Protein AF-A0AAD4GYR6-F1 (afdb_monomer_lite)

InterPro domains:
  IPR036259 MFS transporter superfamily [SSF103473] (58-280)

Sequence (324 aa):
MQPWSALEGVNHTSAESPLLATSGATANAGADLRAESYGTFNQVHLHDDEDWVVRSDGSKPEAHLQKQPVFTWRITMLIVALAIFTYHSMTYDHLLPIFLQDNRVTDISTLARSVFSFPGGVGLSTRTVGLIMSSDGIIALIIQSVIFPALAHYLGVWKLFVVVTVLHPVAYFIVPFLIFLSEDFLFIGIYTCLAVRNILSIIAYPVLLILIKQASPSDSVLGKINGLAASAGAASRTVAPPIAGYLYSTGSEIRFTALAWWGSMLVAILGAMQLWFIGQMRHSTVTIQPATHCHYIPDDRQDQTYKETVHIIVTDVNGHSQDI

Secondary structure (DSSP, 8-state):
----------------------TT-SS-PPP-SSSTTTTSSSEEEEEE--EEEEETTSPPPP-------SS-HHHHHHHHHHHHHHHHHHHHHHHHHHHHHSPB---HHHHTT-TT-B-B-----HHHHHHHHHHHHHHHHHIIIIIHHHHHHHH-HHHHHHHHHHHHHHHHHHGGGGGGS-HHHHHHHHHHHHHHHHHHHHHHHHHHHHHHHHT-S-HHHHHHHHHHHHHHHHHHHHHHHHHHHHHHHHHHHTTBTHHHHHHHHHHHHHHHHHGGGSPPPSSEEEEE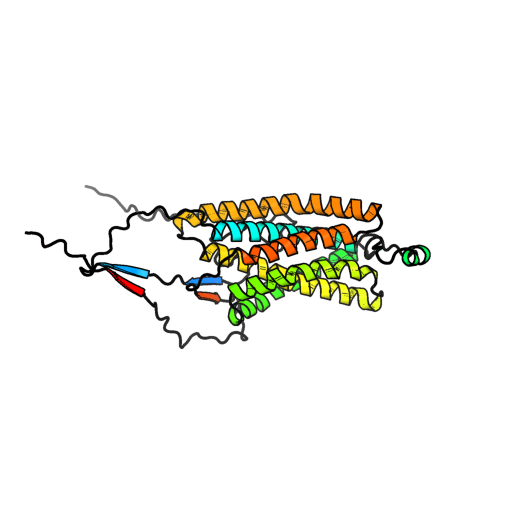E-SS--TTS---TTT-------EEEEEP--------

Foldseek 3Di:
DDDDDDPDDPDPPPPDDPDPDDPLQLQPDFQDLPQQQLSFQWGKDWDFQAAQAAAPVRDRPPPPPPVPPQDDVQLVLLLVLLLLLLQLLLLCSQVVLQQCQKQQDPPPVVCVPDPQFLAIHNNDDNVVSVVLVVVLSVVLNCCRQPVQQVCCVPQNLVSLLLVLLVCQLVLLVQRSCLSVDDPVCNVVSSVVSSNSNSNSSSNNSSSSSVSSSVPGPDPVSVVVSSVSSSVSSVVSNVPNNVVLVVQQVVCNVVSHNSRSSVVSSVSSVVSSVSVVVNDDDDGMDMRIGRPDPDPVDPPPVPPCPPDSPHNYDYDYPPDPDDDD

Radius of gyration: 25.56 Å; chains: 1; bounding box: 98×43×92 Å

Structure (mmCIF, N/CA/C/O backbone):
data_AF-A0AAD4GYR6-F1
#
_entry.id   AF-A0AAD4GYR6-F1
#
loop_
_atom_site.group_PDB
_atom_site.id
_atom_site.type_symbol
_atom_site.label_atom_id
_atom_site.label_alt_id
_atom_site.label_comp_id
_atom_site.label_asym_id
_atom_site.label_entity_id
_atom_site.label_seq_id
_atom_site.pdbx_PDB_ins_code
_atom_site.Cartn_x
_atom_site.Cartn_y
_atom_site.Cartn_z
_atom_site.occupancy
_atom_site.B_iso_or_equiv
_atom_site.auth_seq_id
_atom_site.auth_comp_id
_atom_site.auth_asym_id
_atom_site.auth_atom_id
_atom_site.pdbx_PDB_model_num
ATOM 1 N N . MET A 1 1 ? 67.454 12.496 -16.280 1.00 32.53 1 MET A N 1
ATOM 2 C CA . MET A 1 1 ? 66.625 12.884 -17.442 1.00 32.53 1 MET A CA 1
ATOM 3 C C . MET A 1 1 ? 65.343 12.061 -17.362 1.00 32.53 1 MET A C 1
ATOM 5 O O . MET A 1 1 ? 65.449 10.878 -17.083 1.00 32.53 1 MET A O 1
ATOM 9 N N . GLN A 1 2 ? 64.192 12.743 -17.419 1.00 39.22 2 GLN A N 1
ATOM 10 C CA . GLN A 1 2 ? 62.789 12.322 -17.156 1.00 39.22 2 GLN A CA 1
ATOM 11 C C . GLN A 1 2 ? 62.312 11.063 -17.939 1.00 39.22 2 GLN A C 1
ATOM 13 O O . GLN A 1 2 ? 63.069 10.672 -18.826 1.00 39.22 2 GLN A O 1
ATOM 18 N N . PRO A 1 3 ? 61.077 10.493 -17.761 1.00 43.66 3 PRO A N 1
ATOM 19 C CA . PRO A 1 3 ? 59.880 11.046 -17.076 1.00 43.66 3 PRO A CA 1
ATOM 20 C C . PRO A 1 3 ? 58.953 10.098 -16.250 1.00 43.66 3 PRO A C 1
ATOM 22 O O . PRO A 1 3 ? 58.898 8.895 -16.454 1.00 43.66 3 PRO A O 1
ATOM 25 N N . TRP A 1 4 ? 58.147 10.750 -15.393 1.00 32.41 4 TRP A N 1
ATOM 26 C CA . TRP A 1 4 ? 56.684 10.621 -15.189 1.00 32.41 4 TRP A CA 1
ATOM 27 C C . TRP A 1 4 ? 56.053 9.292 -14.722 1.00 32.41 4 TRP A C 1
ATOM 29 O O . TRP A 1 4 ? 55.823 8.365 -15.491 1.00 32.41 4 TRP A O 1
ATOM 39 N N . SER A 1 5 ? 55.642 9.274 -13.452 1.00 37.16 5 SER A N 1
ATOM 40 C CA . SER A 1 5 ? 54.778 8.268 -12.832 1.00 37.16 5 SER A CA 1
ATOM 41 C C . SER A 1 5 ? 53.290 8.518 -13.126 1.00 37.16 5 SER A C 1
ATOM 43 O O . SER A 1 5 ? 52.767 9.585 -12.811 1.00 37.16 5 SER A O 1
ATOM 45 N N . ALA A 1 6 ? 52.653 7.502 -13.714 1.00 34.31 6 ALA A N 1
ATOM 46 C CA . ALA A 1 6 ? 51.284 7.018 -13.508 1.00 34.31 6 ALA A CA 1
ATOM 47 C C . ALA A 1 6 ? 50.156 8.041 -13.231 1.00 34.31 6 ALA A C 1
ATOM 49 O O . ALA A 1 6 ? 49.918 8.467 -12.103 1.00 34.31 6 ALA A O 1
ATOM 50 N N . LEU A 1 7 ? 49.376 8.328 -14.279 1.00 38.19 7 LEU A N 1
ATOM 51 C CA . LEU A 1 7 ? 47.947 8.637 -14.174 1.00 38.19 7 LEU A CA 1
ATOM 52 C C . LEU A 1 7 ? 47.208 7.312 -13.957 1.00 38.19 7 LEU A C 1
ATOM 54 O O . LEU A 1 7 ? 46.888 6.619 -14.919 1.00 38.19 7 LEU A O 1
ATOM 58 N N . GLU A 1 8 ? 46.971 6.944 -12.703 1.00 36.75 8 GLU A N 1
ATOM 59 C CA . GLU A 1 8 ? 46.264 5.714 -12.353 1.00 36.75 8 GLU A CA 1
ATOM 60 C C . GLU A 1 8 ? 45.010 6.059 -11.545 1.00 36.75 8 GLU A C 1
ATOM 62 O O . GLU A 1 8 ? 45.079 6.618 -10.454 1.00 36.75 8 GLU A O 1
ATOM 67 N N . GLY A 1 9 ? 43.854 5.752 -12.139 1.00 34.81 9 GLY A N 1
ATOM 68 C CA . GLY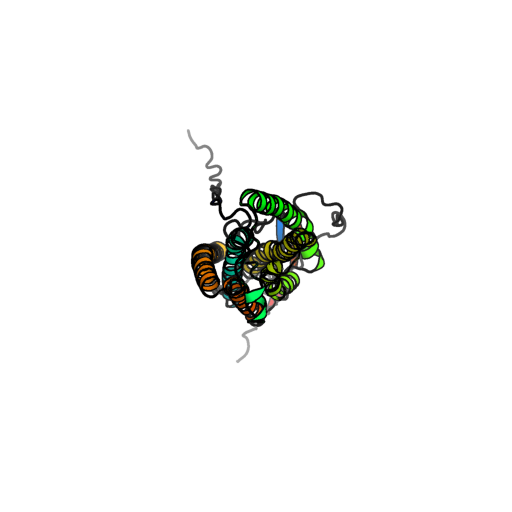 A 1 9 ? 42.604 5.514 -11.425 1.00 34.81 9 GLY A CA 1
ATOM 69 C C . GLY A 1 9 ? 41.889 6.732 -10.845 1.00 34.81 9 GLY A C 1
ATOM 70 O O . GLY A 1 9 ? 41.713 6.817 -9.631 1.00 34.81 9 GLY A O 1
ATOM 71 N N . VAL A 1 10 ? 41.323 7.601 -11.691 1.00 36.34 10 VAL A N 1
ATOM 72 C CA . VAL A 1 10 ? 40.118 8.347 -11.279 1.00 36.34 10 VAL A CA 1
ATOM 73 C C . VAL A 1 10 ? 38.962 7.348 -11.269 1.00 36.34 10 VAL A C 1
ATOM 75 O O . VAL A 1 10 ? 38.215 7.202 -12.232 1.00 36.34 10 VAL A O 1
ATOM 78 N N . ASN A 1 11 ? 38.881 6.586 -10.182 1.00 33.75 11 ASN A N 1
ATOM 79 C CA . ASN A 1 11 ? 37.744 5.737 -9.887 1.00 33.75 11 ASN A CA 1
ATOM 80 C C . ASN A 1 11 ? 36.580 6.679 -9.556 1.00 33.75 11 ASN A C 1
ATOM 82 O O . ASN A 1 11 ? 36.652 7.449 -8.598 1.00 33.75 11 ASN A O 1
ATOM 86 N N . HIS A 1 12 ? 35.530 6.666 -10.374 1.00 36.00 12 HIS A N 1
ATOM 87 C CA . HIS A 1 12 ? 34.287 7.371 -10.083 1.00 36.00 12 HIS A CA 1
ATOM 88 C C . HIS A 1 12 ? 33.573 6.657 -8.930 1.00 36.00 12 HIS A C 1
ATOM 90 O O . HIS A 1 12 ? 32.616 5.915 -9.136 1.00 36.00 12 HIS A O 1
ATOM 96 N N . THR A 1 13 ? 34.037 6.861 -7.699 1.00 36.16 13 THR A N 1
ATOM 97 C CA . THR A 1 13 ? 33.274 6.516 -6.501 1.00 36.16 13 THR A CA 1
ATOM 98 C C . THR A 1 13 ? 32.097 7.481 -6.433 1.00 36.16 13 THR A C 1
ATOM 100 O O . THR A 1 13 ? 32.205 8.601 -5.936 1.00 36.16 13 THR A O 1
ATOM 103 N N . SER A 1 14 ? 30.969 7.070 -7.014 1.00 37.72 14 SER A N 1
ATOM 104 C CA . SER A 1 14 ? 29.685 7.725 -6.799 1.00 37.72 14 SER A CA 1
ATOM 105 C C . SER A 1 14 ? 29.402 7.655 -5.301 1.00 37.72 14 SER A C 1
ATOM 107 O O . SER A 1 14 ? 29.159 6.579 -4.764 1.00 37.72 14 SER A O 1
ATOM 109 N N . ALA A 1 15 ? 29.525 8.784 -4.606 1.00 35.12 15 ALA A N 1
ATOM 110 C CA . ALA A 1 15 ? 29.193 8.869 -3.195 1.00 35.12 15 ALA A CA 1
ATOM 111 C C . ALA A 1 15 ? 27.678 8.670 -3.049 1.00 35.12 15 ALA A C 1
ATOM 113 O O . ALA A 1 15 ? 26.895 9.589 -3.285 1.00 35.12 15 ALA A O 1
ATOM 114 N N . GLU A 1 16 ? 27.258 7.456 -2.702 1.00 40.31 16 GLU A N 1
ATOM 115 C CA . GLU A 1 16 ? 25.883 7.179 -2.305 1.00 40.31 16 GLU A CA 1
ATOM 116 C C . GLU A 1 16 ? 25.654 7.818 -0.934 1.00 40.31 16 GLU A C 1
ATOM 118 O O . GLU A 1 16 ? 26.118 7.330 0.096 1.00 40.31 16 GLU A O 1
ATOM 123 N N . SER A 1 17 ? 24.995 8.977 -0.919 1.00 39.00 17 SER A N 1
ATOM 124 C CA . SER A 1 17 ? 24.531 9.580 0.326 1.00 39.00 17 SER A CA 1
ATOM 125 C C . SER A 1 17 ? 23.320 8.778 0.812 1.00 39.00 17 SER A C 1
ATOM 127 O O . SER A 1 17 ? 22.332 8.699 0.074 1.00 39.00 17 SER A O 1
ATOM 129 N N . PRO A 1 18 ? 23.356 8.175 2.015 1.00 41.28 18 PRO A N 1
ATOM 130 C CA . PRO A 1 18 ? 22.208 7.452 2.537 1.00 41.28 18 PRO A CA 1
ATOM 131 C C . PRO A 1 18 ? 21.052 8.439 2.714 1.00 41.28 18 PRO A C 1
ATOM 133 O O . PRO A 1 18 ? 21.146 9.379 3.505 1.00 41.28 18 PRO A O 1
ATOM 136 N N . LEU A 1 19 ? 19.961 8.250 1.970 1.00 43.47 19 LEU A N 1
ATOM 137 C CA . LEU A 1 19 ? 18.749 9.038 2.168 1.00 43.47 19 LEU A CA 1
ATOM 138 C C . LEU A 1 19 ? 18.182 8.697 3.551 1.00 43.47 19 LEU A C 1
ATOM 140 O O . LEU A 1 19 ? 17.654 7.609 3.769 1.00 43.47 19 LEU A O 1
ATOM 144 N N . LEU A 1 20 ? 18.318 9.630 4.496 1.00 37.34 20 LEU A N 1
ATOM 145 C CA . LEU A 1 20 ? 17.714 9.536 5.822 1.00 37.34 20 LEU A CA 1
ATOM 146 C C . LEU A 1 20 ? 16.194 9.391 5.670 1.00 37.34 20 LEU A C 1
ATOM 148 O O . LEU A 1 20 ? 15.508 10.326 5.252 1.00 37.34 20 LEU A O 1
ATOM 152 N N . ALA A 1 21 ? 15.671 8.212 6.010 1.00 39.16 21 ALA A N 1
ATOM 153 C CA . ALA A 1 21 ? 14.238 7.974 6.075 1.00 39.16 21 ALA A CA 1
ATOM 154 C C . ALA A 1 21 ? 13.628 8.900 7.139 1.00 39.16 21 ALA A C 1
ATOM 156 O O . ALA A 1 21 ? 14.003 8.856 8.311 1.00 39.16 21 ALA A O 1
ATOM 157 N N . THR A 1 22 ? 12.700 9.766 6.733 1.00 35.34 22 THR A N 1
ATOM 158 C CA . THR A 1 22 ? 11.918 10.570 7.674 1.00 35.34 22 THR A CA 1
ATOM 159 C C . THR A 1 22 ? 10.994 9.645 8.467 1.00 35.34 22 THR A C 1
ATOM 161 O O . THR A 1 22 ? 10.506 8.645 7.945 1.00 35.34 22 THR A O 1
ATOM 164 N N . SER A 1 23 ? 10.747 9.958 9.739 1.00 36.69 23 SER A N 1
ATOM 165 C CA . SER A 1 23 ? 10.126 9.068 10.737 1.00 36.69 23 SER A CA 1
ATOM 166 C C . SER A 1 23 ? 8.706 8.549 10.423 1.00 36.69 23 SER A C 1
ATOM 168 O O . SER A 1 23 ? 8.161 7.792 11.217 1.00 36.69 23 SER A O 1
ATOM 170 N N . GLY A 1 24 ? 8.106 8.927 9.287 1.00 36.78 24 GLY A N 1
ATOM 171 C CA . GLY A 1 24 ? 6.847 8.377 8.761 1.00 36.78 24 GLY A CA 1
ATOM 172 C C . GLY A 1 24 ? 7.013 7.376 7.604 1.00 36.78 24 GLY A C 1
ATOM 173 O O . GLY A 1 24 ? 6.019 6.953 7.029 1.00 36.78 24 GLY A O 1
ATOM 174 N N . ALA A 1 25 ? 8.246 7.019 7.227 1.00 36.16 25 ALA A N 1
ATOM 175 C CA . ALA A 1 25 ? 8.569 6.230 6.033 1.00 36.16 25 ALA A CA 1
ATOM 176 C C . ALA A 1 25 ? 9.257 4.888 6.350 1.00 36.16 25 ALA A C 1
ATOM 178 O O . ALA A 1 25 ? 10.113 4.439 5.591 1.00 36.16 25 ALA A O 1
ATOM 179 N N . THR A 1 26 ? 8.922 4.238 7.467 1.00 43.28 26 THR A N 1
ATOM 180 C CA . THR A 1 26 ? 9.631 3.020 7.903 1.00 43.28 26 THR A CA 1
ATOM 181 C C . THR A 1 26 ? 9.388 1.794 7.016 1.00 43.28 26 THR A C 1
ATOM 183 O O . THR A 1 26 ? 10.164 0.850 7.107 1.00 43.28 26 THR A O 1
ATOM 186 N N . ALA A 1 27 ? 8.378 1.806 6.136 1.00 45.34 27 ALA A N 1
ATOM 187 C CA . ALA A 1 27 ? 8.100 0.685 5.231 1.00 45.34 27 ALA A CA 1
ATOM 188 C C . ALA A 1 27 ? 8.543 0.911 3.771 1.00 45.34 27 ALA A C 1
ATOM 190 O O . ALA A 1 27 ? 8.918 -0.043 3.106 1.00 45.34 27 ALA A O 1
ATOM 191 N N . ASN A 1 28 ? 8.540 2.153 3.264 1.00 50.09 28 ASN A N 1
ATOM 192 C CA . ASN A 1 28 ? 8.800 2.439 1.846 1.00 50.09 28 ASN A CA 1
ATOM 193 C C . ASN A 1 28 ? 9.790 3.601 1.686 1.00 50.09 28 ASN A C 1
ATOM 195 O O . ASN A 1 28 ? 9.366 4.762 1.573 1.00 50.09 28 ASN A O 1
ATOM 199 N N . ALA A 1 29 ? 11.089 3.283 1.619 1.00 57.00 29 ALA A N 1
ATOM 200 C CA . ALA A 1 29 ? 12.137 4.218 1.195 1.00 57.00 29 ALA A CA 1
ATOM 201 C C . ALA A 1 29 ? 11.776 4.882 -0.151 1.00 57.00 29 ALA A C 1
ATOM 203 O O . ALA A 1 29 ? 10.927 4.377 -0.890 1.00 57.00 29 ALA A O 1
ATOM 204 N N . GLY A 1 30 ? 12.377 6.035 -0.473 1.00 58.09 30 GLY A N 1
ATOM 205 C CA . GLY A 1 30 ? 12.159 6.704 -1.764 1.00 58.09 30 GLY A CA 1
ATOM 206 C C . GLY A 1 30 ? 12.347 5.741 -2.943 1.00 58.09 30 GLY A C 1
ATOM 207 O O . GLY A 1 30 ? 13.118 4.791 -2.839 1.00 58.09 30 GLY A O 1
ATOM 208 N N . ALA A 1 31 ? 11.607 5.942 -4.039 1.00 69.38 31 ALA A N 1
ATOM 209 C CA . ALA A 1 31 ? 11.742 5.074 -5.207 1.00 69.38 31 ALA A CA 1
ATOM 210 C C . ALA A 1 31 ? 13.181 5.163 -5.734 1.00 69.38 31 ALA A C 1
ATOM 212 O O . ALA A 1 31 ? 13.639 6.251 -6.086 1.00 69.38 31 ALA A O 1
ATOM 213 N N . ASP A 1 32 ? 13.869 4.026 -5.757 1.00 75.50 32 ASP A N 1
ATOM 214 C CA . ASP A 1 32 ? 15.197 3.892 -6.334 1.00 75.50 32 ASP A CA 1
ATOM 215 C C . ASP A 1 32 ? 15.228 2.675 -7.258 1.00 75.50 32 ASP A C 1
ATOM 217 O O . ASP A 1 32 ? 15.246 1.529 -6.819 1.00 75.50 32 ASP A O 1
ATOM 221 N N . LEU A 1 33 ? 15.187 2.945 -8.559 1.00 74.50 33 LEU A N 1
ATOM 222 C CA . LEU A 1 33 ? 15.254 1.947 -9.622 1.00 74.50 33 LEU A CA 1
ATOM 223 C C . LEU A 1 33 ? 16.689 1.502 -9.929 1.00 74.50 33 LEU A C 1
ATOM 225 O O . LEU A 1 33 ? 16.882 0.611 -10.754 1.00 74.50 33 LEU A O 1
ATOM 229 N N . ARG A 1 34 ? 17.697 2.176 -9.357 1.00 68.00 34 ARG A N 1
ATOM 230 C CA . ARG A 1 34 ? 19.105 1.774 -9.476 1.00 68.00 34 ARG A CA 1
ATOM 231 C C . ARG A 1 34 ? 19.471 0.744 -8.415 1.00 68.00 34 ARG A C 1
ATOM 233 O O . ARG A 1 34 ? 20.384 -0.040 -8.643 1.00 68.00 34 ARG A O 1
ATOM 240 N N . ALA A 1 35 ? 18.766 0.749 -7.287 1.00 69.94 35 ALA A N 1
ATOM 241 C CA . ALA A 1 35 ? 18.931 -0.250 -6.250 1.00 69.94 35 ALA A CA 1
ATOM 242 C C . ALA A 1 35 ? 18.458 -1.620 -6.751 1.00 69.94 35 ALA A C 1
ATOM 244 O O . ALA A 1 35 ? 17.313 -1.781 -7.170 1.00 69.94 35 ALA A O 1
ATOM 245 N N . GLU A 1 36 ? 19.311 -2.633 -6.626 1.00 68.19 36 GLU A N 1
ATOM 246 C CA . GLU A 1 36 ? 18.960 -4.014 -6.984 1.00 68.19 36 GLU A CA 1
ATOM 247 C C . GLU A 1 36 ? 17.922 -4.623 -6.035 1.00 68.19 36 GLU A C 1
ATOM 249 O O . GLU A 1 36 ? 17.350 -5.667 -6.332 1.00 68.19 36 GLU A O 1
ATOM 254 N N . SER A 1 37 ? 17.653 -3.981 -4.894 1.00 61.59 37 SER A N 1
ATOM 255 C CA . SER A 1 37 ? 16.728 -4.507 -3.896 1.00 61.59 37 SER A CA 1
ATOM 256 C C . SER A 1 37 ? 15.278 -4.054 -4.045 1.00 61.59 37 SER A C 1
ATOM 258 O O . SER A 1 37 ? 14.379 -4.678 -3.472 1.00 61.59 37 SER A O 1
ATOM 260 N N . TYR A 1 38 ? 15.038 -2.981 -4.810 1.00 69.12 38 TYR A N 1
ATOM 261 C CA . TYR A 1 38 ? 13.718 -2.391 -5.076 1.00 69.12 38 TYR A CA 1
ATOM 262 C C . TYR A 1 38 ? 12.833 -2.237 -3.823 1.00 69.12 38 TYR A C 1
ATOM 264 O O . TYR A 1 38 ? 11.631 -2.495 -3.853 1.00 69.12 38 TYR A O 1
ATOM 272 N N . GLY A 1 39 ? 13.429 -1.827 -2.699 1.00 65.00 39 GLY A N 1
ATOM 273 C CA . GLY A 1 39 ? 12.716 -1.642 -1.429 1.00 65.00 39 GLY A CA 1
ATOM 274 C C . GLY A 1 39 ? 12.475 -2.928 -0.630 1.00 65.00 39 GLY A C 1
ATOM 275 O O . GLY A 1 39 ? 11.740 -2.892 0.350 1.00 65.00 39 GLY A O 1
ATOM 276 N N . THR A 1 40 ? 13.093 -4.049 -1.014 1.00 67.44 40 THR A N 1
ATOM 277 C CA . THR A 1 40 ? 13.063 -5.319 -0.269 1.00 67.44 40 THR A CA 1
ATOM 278 C C . THR A 1 40 ? 14.420 -5.655 0.337 1.00 67.44 40 THR A C 1
ATOM 280 O O . THR A 1 40 ? 15.395 -4.935 0.141 1.00 67.44 40 THR A O 1
ATOM 283 N N . PHE A 1 41 ? 14.498 -6.755 1.088 1.00 71.12 41 PHE A N 1
ATOM 284 C CA . PHE A 1 41 ? 15.784 -7.306 1.528 1.00 71.12 41 PHE A CA 1
ATOM 285 C C . PHE A 1 41 ? 16.435 -8.217 0.482 1.00 71.12 41 PHE A C 1
ATOM 287 O O . PHE A 1 41 ? 17.507 -8.735 0.744 1.00 71.12 41 PHE A O 1
ATOM 294 N N . ASN A 1 42 ? 15.810 -8.450 -0.673 1.00 69.31 42 ASN A N 1
ATOM 295 C CA . ASN A 1 42 ? 16.280 -9.412 -1.673 1.00 69.31 42 ASN A CA 1
ATOM 296 C C . ASN A 1 42 ? 17.000 -8.692 -2.808 1.00 69.31 42 ASN A C 1
ATOM 298 O O . ASN A 1 42 ? 16.706 -7.529 -3.048 1.00 69.31 42 ASN A O 1
ATOM 302 N N . GLN A 1 43 ? 17.898 -9.370 -3.519 1.00 63.03 43 GLN A N 1
ATOM 303 C CA . GLN A 1 43 ? 18.508 -8.851 -4.744 1.00 63.03 43 GLN A CA 1
ATOM 304 C C . GLN A 1 43 ? 17.704 -9.329 -5.954 1.00 63.03 43 GLN A C 1
ATOM 306 O O . GLN A 1 43 ? 17.406 -10.515 -6.097 1.00 63.03 43 GLN A O 1
ATOM 311 N N . VAL A 1 44 ? 17.309 -8.402 -6.818 1.00 62.31 44 VAL A N 1
ATOM 312 C CA . VAL A 1 44 ? 16.525 -8.679 -8.020 1.00 62.31 44 VAL A CA 1
ATOM 313 C C . VAL A 1 44 ? 17.399 -8.415 -9.234 1.00 62.31 44 VAL A C 1
ATOM 315 O O . VAL A 1 44 ? 17.684 -7.265 -9.572 1.00 62.31 44 VAL A O 1
ATOM 318 N N . HIS A 1 45 ? 17.786 -9.493 -9.913 1.00 57.47 45 HIS A N 1
ATOM 319 C CA . HIS A 1 45 ? 18.517 -9.420 -11.169 1.00 57.47 45 HIS A CA 1
ATOM 320 C C . HIS A 1 45 ? 17.523 -9.474 -12.330 1.00 57.47 45 HIS A C 1
ATOM 322 O O . HIS A 1 45 ? 16.739 -10.417 -12.477 1.00 57.47 45 HIS A O 1
ATOM 328 N N . LEU A 1 46 ? 17.539 -8.424 -13.145 1.00 57.94 46 LEU A N 1
ATOM 329 C CA . LEU A 1 46 ? 16.777 -8.346 -14.384 1.00 57.94 46 LEU A CA 1
ATOM 330 C C . LEU A 1 46 ? 17.647 -8.878 -15.521 1.00 57.94 46 LEU A C 1
ATOM 332 O O . LEU A 1 46 ? 18.768 -8.405 -15.689 1.00 57.94 46 LEU A O 1
ATOM 336 N N . HIS A 1 47 ? 17.141 -9.856 -16.271 1.00 54.19 47 HIS A N 1
ATOM 337 C CA . HIS A 1 47 ? 17.779 -10.324 -17.496 1.00 54.19 47 HIS A CA 1
ATOM 338 C C . HIS A 1 47 ? 17.013 -9.733 -18.683 1.00 54.19 47 HIS A C 1
ATOM 340 O O . HIS A 1 47 ? 15.838 -10.061 -18.883 1.00 54.19 47 HIS A O 1
ATOM 346 N N . ASP A 1 48 ? 17.660 -8.829 -19.415 1.00 52.00 48 ASP A N 1
ATOM 347 C CA . ASP A 1 48 ? 17.177 -8.364 -20.713 1.00 52.00 48 ASP A CA 1
ATOM 348 C C . ASP A 1 48 ? 17.750 -9.304 -21.779 1.00 52.00 48 ASP A C 1
ATOM 350 O O . ASP A 1 48 ? 18.966 -9.471 -21.868 1.00 52.00 48 ASP A O 1
ATOM 354 N N . ASP A 1 49 ? 16.883 -9.948 -22.561 1.00 44.66 49 ASP A N 1
ATOM 355 C CA . ASP A 1 49 ? 17.315 -10.721 -23.725 1.00 44.66 49 ASP A CA 1
ATOM 356 C C . ASP A 1 49 ? 17.886 -9.725 -24.754 1.00 44.66 49 ASP A C 1
ATOM 358 O O . ASP A 1 49 ? 17.157 -8.880 -25.280 1.00 44.66 49 ASP A O 1
ATOM 362 N N . GLU A 1 50 ? 19.198 -9.756 -25.011 1.00 42.41 50 GLU A N 1
ATOM 363 C CA . GLU A 1 50 ? 19.798 -8.865 -26.006 1.00 42.41 50 GLU A CA 1
ATOM 364 C C . GLU A 1 50 ? 19.489 -9.351 -27.432 1.00 42.41 50 GLU A C 1
ATOM 366 O O . GLU A 1 50 ? 20.026 -10.356 -27.909 1.00 42.41 50 GLU A O 1
ATOM 371 N N . ASP A 1 51 ? 18.660 -8.591 -28.149 1.00 46.81 51 ASP A N 1
ATOM 372 C CA . ASP A 1 51 ? 18.461 -8.751 -29.589 1.00 46.81 51 ASP A CA 1
ATOM 373 C C . ASP A 1 51 ? 19.665 -8.162 -30.344 1.00 46.81 51 ASP A C 1
ATOM 375 O O . ASP A 1 51 ? 19.804 -6.945 -30.513 1.00 46.81 51 ASP A O 1
ATOM 379 N N . TRP A 1 52 ? 20.554 -9.027 -30.834 1.00 50.00 52 TRP A N 1
ATOM 380 C CA . TRP A 1 52 ? 21.685 -8.607 -31.658 1.00 50.00 52 TRP A CA 1
ATOM 381 C C . TRP A 1 52 ? 21.240 -8.511 -33.117 1.00 50.00 52 TRP A C 1
ATOM 383 O O . TRP A 1 52 ? 21.163 -9.506 -33.842 1.00 50.00 52 TRP A O 1
ATOM 393 N N . VAL A 1 53 ? 20.976 -7.289 -33.580 1.00 55.12 53 VAL A N 1
ATOM 394 C CA . VAL A 1 53 ? 20.792 -7.017 -35.010 1.00 55.12 53 VAL A CA 1
ATOM 395 C C . VAL A 1 53 ? 22.171 -6.939 -35.658 1.00 55.12 53 VAL A C 1
ATOM 397 O O . VAL A 1 53 ? 22.942 -6.018 -35.387 1.00 55.12 53 VAL A O 1
ATOM 400 N N . VAL A 1 54 ? 22.494 -7.912 -36.505 1.00 61.69 54 VAL A N 1
ATOM 401 C CA . VAL A 1 54 ? 23.776 -7.991 -37.218 1.00 61.69 54 VAL A CA 1
ATOM 402 C C . VAL A 1 54 ? 23.480 -7.983 -38.714 1.00 61.69 54 VAL A C 1
ATOM 404 O O . VAL A 1 54 ? 22.560 -8.660 -39.179 1.00 61.69 54 VAL A O 1
ATOM 407 N N . ARG A 1 55 ? 24.224 -7.186 -39.485 1.00 65.31 55 ARG A N 1
ATOM 408 C CA . ARG A 1 55 ? 24.130 -7.224 -40.950 1.00 65.31 55 ARG A CA 1
ATOM 409 C C . ARG A 1 55 ? 24.723 -8.535 -41.470 1.00 65.31 55 ARG A C 1
ATOM 411 O O . ARG A 1 55 ? 25.589 -9.124 -40.828 1.00 65.31 55 ARG A O 1
ATOM 418 N N . SER A 1 56 ? 24.298 -8.992 -42.646 1.00 67.06 56 SER A N 1
ATOM 419 C CA . SER A 1 56 ? 24.822 -10.233 -43.244 1.00 67.06 56 SER A CA 1
ATOM 420 C C . SER A 1 56 ? 26.341 -10.223 -43.510 1.00 67.06 56 SER A C 1
ATOM 422 O O . SER A 1 56 ? 26.933 -11.284 -43.683 1.00 67.06 56 SER A O 1
ATOM 424 N N . ASP A 1 57 ? 26.989 -9.053 -43.475 1.00 68.88 57 ASP A N 1
ATOM 425 C CA . ASP A 1 57 ? 28.443 -8.855 -43.580 1.00 68.88 57 ASP A CA 1
ATOM 426 C C . ASP A 1 57 ? 29.199 -8.945 -42.233 1.00 68.88 57 ASP A C 1
ATOM 428 O O . ASP A 1 57 ? 30.415 -8.755 -42.189 1.00 68.88 57 ASP A O 1
ATOM 432 N N . GLY A 1 58 ? 28.503 -9.224 -41.125 1.00 60.62 58 GLY A N 1
ATOM 433 C CA . GLY A 1 58 ? 29.085 -9.278 -39.780 1.00 60.62 58 GLY A CA 1
ATOM 434 C C . GLY A 1 58 ? 29.367 -7.905 -39.161 1.00 60.62 58 GLY A C 1
ATOM 435 O O . GLY A 1 58 ? 29.866 -7.835 -38.035 1.00 60.62 58 GLY A O 1
ATOM 436 N N . SER A 1 59 ? 29.034 -6.808 -39.849 1.00 64.31 59 SER A N 1
ATOM 437 C CA . SER A 1 59 ? 29.094 -5.473 -39.265 1.00 64.31 59 SER A CA 1
ATOM 438 C C . SER A 1 59 ? 27.916 -5.261 -38.310 1.00 64.31 59 SER A C 1
ATOM 440 O O . SER A 1 59 ? 26.767 -5.632 -38.583 1.00 64.31 59 SER A O 1
ATOM 442 N N . LYS A 1 60 ? 28.191 -4.645 -37.154 1.00 59.22 60 LYS A N 1
ATOM 443 C CA . LYS A 1 60 ? 27.118 -4.073 -36.339 1.00 59.22 60 LYS A CA 1
ATOM 444 C C . LYS A 1 60 ? 26.541 -2.899 -37.136 1.00 59.22 60 LYS A C 1
ATOM 446 O O . LYS A 1 60 ? 27.335 -2.080 -37.607 1.00 59.22 60 LYS A O 1
ATOM 451 N N . PRO A 1 61 ? 25.210 -2.790 -37.308 1.00 54.19 61 PRO A N 1
ATOM 452 C CA . PRO A 1 61 ? 24.623 -1.572 -37.843 1.00 54.19 61 PRO A CA 1
ATOM 453 C C . PRO A 1 61 ? 25.182 -0.403 -37.030 1.00 54.19 61 PRO A C 1
ATOM 455 O O . PRO A 1 61 ? 25.226 -0.496 -35.799 1.00 54.19 61 PRO A O 1
ATOM 458 N N . GLU A 1 62 ? 25.636 0.673 -37.683 1.00 50.03 62 GLU A N 1
ATOM 459 C CA . GLU A 1 62 ? 25.855 1.926 -36.964 1.00 50.03 62 GLU A CA 1
ATOM 460 C C . GLU A 1 62 ? 24.574 2.179 -36.182 1.00 50.03 62 GLU A C 1
ATOM 462 O O . GLU A 1 62 ? 23.492 2.243 -36.775 1.00 50.03 62 GLU A O 1
ATOM 467 N N . ALA A 1 63 ? 24.681 2.201 -34.853 1.00 48.50 63 ALA A N 1
ATOM 468 C CA . ALA A 1 63 ? 23.550 2.477 -34.001 1.00 48.50 63 ALA A CA 1
ATOM 469 C C . ALA A 1 63 ? 23.103 3.890 -34.359 1.00 48.50 63 ALA A C 1
ATOM 471 O O . ALA A 1 63 ? 23.622 4.876 -33.834 1.00 48.50 63 ALA A O 1
ATOM 472 N N . HIS A 1 64 ? 22.154 4.007 -35.288 1.00 42.00 64 HIS A N 1
ATOM 473 C CA . HIS A 1 64 ? 21.328 5.184 -35.363 1.00 42.00 64 HIS A CA 1
ATOM 474 C C . HIS A 1 64 ? 20.805 5.321 -33.943 1.00 42.00 64 HIS A C 1
ATOM 476 O O . HIS A 1 64 ? 20.029 4.480 -33.489 1.00 42.00 64 HIS A O 1
ATOM 482 N N . LEU A 1 65 ? 21.289 6.339 -33.224 1.00 45.31 65 LEU A N 1
ATOM 483 C CA . LEU A 1 65 ? 20.672 6.824 -32.003 1.00 45.31 65 LEU A CA 1
ATOM 484 C C . LEU A 1 65 ? 19.268 7.296 -32.397 1.00 45.31 65 LEU A C 1
ATOM 486 O O . LEU A 1 65 ? 18.980 8.491 -32.469 1.00 45.31 65 LEU A O 1
ATOM 490 N N . GLN A 1 66 ? 18.371 6.357 -32.694 1.00 43.06 66 GLN A N 1
ATOM 491 C CA . GLN A 1 66 ? 16.960 6.573 -32.535 1.00 43.06 66 GLN A CA 1
ATOM 492 C C . GLN A 1 66 ? 16.840 6.947 -31.071 1.00 43.06 66 GLN A C 1
ATOM 494 O O . GLN A 1 66 ? 17.043 6.124 -30.181 1.00 43.06 66 GLN A O 1
ATOM 499 N N . LYS A 1 67 ? 16.612 8.241 -30.829 1.00 45.09 67 LYS A N 1
ATOM 500 C CA . LYS A 1 67 ? 16.170 8.758 -29.543 1.00 45.09 67 LYS A CA 1
ATOM 501 C C . LYS A 1 67 ? 14.873 8.025 -29.219 1.00 45.09 67 LYS A C 1
ATOM 503 O O . LYS A 1 67 ? 13.793 8.508 -29.547 1.00 45.09 67 LYS A O 1
ATOM 508 N N . GLN A 1 68 ? 14.992 6.839 -28.630 1.00 54.59 68 GLN A N 1
ATOM 509 C CA . GLN A 1 68 ? 13.885 6.113 -28.038 1.00 54.59 68 GLN A CA 1
ATOM 510 C C . GLN A 1 68 ? 13.221 7.111 -27.083 1.00 54.59 68 GLN A C 1
ATOM 512 O O . GLN A 1 68 ? 13.920 7.721 -26.259 1.00 54.59 68 GLN A O 1
ATOM 517 N N . PRO A 1 69 ? 11.919 7.398 -27.238 1.00 59.19 69 PRO A N 1
ATOM 518 C CA . PRO A 1 69 ? 11.260 8.363 -26.382 1.00 59.19 69 PRO A CA 1
ATOM 519 C C . PRO A 1 69 ? 11.405 7.901 -24.930 1.00 59.19 69 PRO A C 1
ATOM 521 O O . PRO A 1 69 ? 10.939 6.831 -24.549 1.00 59.19 69 PRO A O 1
ATOM 524 N N . VAL A 1 70 ? 12.065 8.734 -24.119 1.00 65.31 70 VAL A N 1
ATOM 525 C CA . VAL A 1 70 ? 12.344 8.467 -22.695 1.00 65.31 70 VAL A CA 1
ATOM 526 C C . VAL A 1 70 ? 11.074 8.078 -21.931 1.00 65.31 70 VAL A C 1
ATOM 528 O O . VAL A 1 70 ? 11.115 7.247 -21.031 1.00 65.31 70 VAL A O 1
ATOM 531 N N . PHE A 1 71 ? 9.943 8.673 -22.310 1.00 71.69 71 PHE A N 1
ATOM 532 C CA . PHE A 1 71 ? 8.632 8.387 -21.747 1.00 71.69 71 PHE A CA 1
ATOM 533 C C . PHE A 1 71 ? 7.799 7.601 -22.746 1.00 71.69 71 PHE A C 1
ATOM 535 O O . PHE A 1 71 ? 7.086 8.162 -23.576 1.00 71.69 71 PHE A O 1
ATOM 542 N N . THR A 1 72 ? 7.889 6.282 -22.643 1.00 82.25 72 THR A N 1
ATOM 543 C CA . THR A 1 72 ? 6.919 5.397 -23.283 1.00 82.25 72 THR A CA 1
ATOM 544 C C . THR A 1 72 ? 5.623 5.418 -22.474 1.00 82.25 72 THR A C 1
ATOM 546 O O . THR A 1 72 ? 5.661 5.496 -21.245 1.00 82.25 72 THR A O 1
ATOM 549 N N . TRP A 1 73 ? 4.474 5.300 -23.148 1.00 84.31 73 TRP A N 1
ATOM 550 C CA . TRP A 1 73 ? 3.144 5.238 -22.520 1.00 84.31 73 TRP A CA 1
ATOM 551 C C . TRP A 1 73 ? 3.102 4.308 -21.299 1.00 84.31 73 TRP A C 1
ATOM 553 O O . TRP A 1 73 ? 2.596 4.672 -20.240 1.00 84.31 73 TRP A O 1
ATOM 563 N N . ARG A 1 74 ? 3.719 3.129 -21.424 1.00 85.81 74 ARG A N 1
ATOM 564 C CA . ARG A 1 74 ? 3.804 2.127 -20.360 1.00 85.81 74 ARG A CA 1
ATOM 565 C C . ARG A 1 74 ? 4.541 2.622 -19.112 1.00 85.81 74 ARG A C 1
ATOM 567 O O . ARG A 1 74 ? 4.042 2.417 -18.012 1.00 85.81 74 ARG A O 1
ATOM 574 N N . ILE A 1 75 ? 5.703 3.258 -19.270 1.00 88.50 75 ILE A N 1
ATOM 575 C CA . ILE A 1 75 ? 6.504 3.770 -18.143 1.00 88.50 75 ILE A CA 1
ATOM 576 C C . ILE A 1 75 ? 5.693 4.821 -17.393 1.00 88.50 75 ILE A C 1
ATOM 578 O O . ILE A 1 75 ? 5.573 4.759 -16.173 1.00 88.50 75 ILE A O 1
ATOM 582 N N . THR A 1 76 ? 5.075 5.745 -18.130 1.00 89.81 76 THR A N 1
ATOM 583 C CA . THR A 1 76 ? 4.208 6.771 -17.548 1.00 89.81 76 THR A CA 1
ATOM 584 C C . THR A 1 76 ? 3.044 6.141 -16.785 1.00 89.81 76 THR A C 1
ATOM 586 O O . THR A 1 76 ? 2.784 6.536 -15.653 1.00 89.81 76 THR A O 1
ATOM 589 N N . MET A 1 77 ? 2.387 5.120 -17.343 1.00 91.75 77 MET A N 1
ATOM 590 C CA . MET A 1 77 ? 1.304 4.412 -16.652 1.00 91.75 77 MET A CA 1
ATOM 591 C C . MET A 1 77 ? 1.780 3.707 -15.379 1.00 91.75 77 MET A C 1
ATOM 593 O O . MET A 1 77 ? 1.116 3.808 -14.352 1.00 91.75 77 MET A O 1
ATOM 597 N N . LEU A 1 78 ? 2.939 3.051 -15.397 1.00 93.06 78 LEU A N 1
ATOM 598 C CA . LEU A 1 78 ? 3.490 2.405 -14.203 1.00 93.06 78 LEU A CA 1
ATOM 599 C C . LEU A 1 78 ? 3.891 3.422 -13.122 1.00 93.06 78 LEU A C 1
ATOM 601 O O . LEU A 1 78 ? 3.669 3.173 -11.941 1.00 93.06 78 LEU A O 1
ATOM 605 N N . ILE A 1 79 ? 4.404 4.594 -13.506 1.00 93.25 79 ILE A N 1
ATOM 606 C CA . ILE A 1 79 ? 4.686 5.692 -12.567 1.00 93.25 79 ILE A CA 1
ATOM 607 C C . ILE A 1 79 ? 3.391 6.258 -11.974 1.00 93.25 79 ILE A C 1
ATOM 609 O O . ILE A 1 79 ? 3.329 6.520 -10.774 1.00 93.25 79 ILE A O 1
ATOM 613 N N . VAL A 1 80 ? 2.341 6.417 -12.783 1.00 95.12 80 VAL A N 1
ATOM 614 C CA . VAL A 1 80 ? 1.017 6.820 -12.283 1.00 95.12 80 VAL A CA 1
ATOM 615 C C . VAL A 1 80 ? 0.460 5.758 -11.332 1.00 95.12 80 VAL A C 1
ATOM 617 O O . VAL A 1 80 ? -0.029 6.109 -10.261 1.00 95.12 80 VAL A O 1
ATOM 620 N N . ALA A 1 81 ? 0.615 4.470 -11.651 1.00 95.31 81 ALA A N 1
ATOM 621 C CA . ALA A 1 81 ? 0.196 3.378 -10.776 1.00 95.31 81 ALA A CA 1
ATOM 622 C C . ALA A 1 81 ? 0.971 3.393 -9.448 1.00 95.31 81 ALA A C 1
ATOM 624 O O . ALA A 1 81 ? 0.367 3.251 -8.387 1.00 95.31 81 ALA A O 1
ATOM 625 N N . LEU A 1 82 ? 2.283 3.659 -9.484 1.00 95.00 82 LEU A N 1
ATOM 626 C CA . LEU A 1 82 ? 3.105 3.867 -8.290 1.00 95.00 82 LEU A CA 1
ATOM 627 C C . LEU A 1 82 ? 2.606 5.050 -7.455 1.00 95.00 82 LEU A C 1
ATOM 629 O O . LEU A 1 82 ? 2.541 4.946 -6.231 1.00 95.00 82 LEU A O 1
ATOM 633 N N . ALA A 1 83 ? 2.233 6.160 -8.092 1.00 95.81 83 ALA A N 1
ATOM 634 C CA . ALA A 1 83 ? 1.713 7.337 -7.405 1.00 95.81 83 ALA A CA 1
ATOM 635 C C . ALA A 1 83 ? 0.360 7.057 -6.730 1.00 95.81 83 ALA A C 1
ATOM 637 O O . ALA A 1 83 ? 0.183 7.420 -5.565 1.00 95.81 83 ALA A O 1
ATOM 638 N N . ILE A 1 84 ? -0.565 6.385 -7.425 1.00 96.31 84 ILE A N 1
ATOM 639 C CA . ILE A 1 84 ? -1.875 5.981 -6.887 1.00 96.31 84 ILE A CA 1
ATOM 640 C C . ILE A 1 84 ? -1.695 5.009 -5.722 1.00 96.31 84 ILE A C 1
ATOM 642 O O . ILE A 1 84 ? -2.256 5.237 -4.648 1.00 96.31 84 ILE A O 1
ATOM 646 N N . PHE A 1 85 ? -0.862 3.981 -5.910 1.00 95.88 85 PHE A N 1
ATOM 647 C CA . PHE A 1 85 ? -0.517 3.019 -4.869 1.00 95.88 85 PHE A CA 1
ATOM 648 C C . PHE A 1 85 ? 0.046 3.711 -3.632 1.00 95.88 85 PHE A C 1
ATOM 650 O O . PHE A 1 85 ? -0.448 3.522 -2.523 1.00 95.88 85 PHE A O 1
ATOM 657 N N . THR A 1 86 ? 1.042 4.574 -3.827 1.00 94.56 86 THR A N 1
ATOM 658 C CA . THR A 1 86 ? 1.683 5.303 -2.731 1.00 94.56 86 THR A CA 1
ATOM 659 C C . THR A 1 86 ? 0.685 6.196 -2.000 1.00 94.56 86 THR A C 1
ATOM 661 O O . THR A 1 86 ? 0.728 6.275 -0.775 1.00 94.56 86 THR A O 1
ATOM 664 N N . TYR A 1 87 ? -0.231 6.844 -2.729 1.00 95.88 87 TYR A N 1
ATOM 665 C CA . TYR A 1 87 ? -1.264 7.687 -2.137 1.00 95.88 87 TYR A CA 1
ATOM 666 C C . TYR A 1 87 ? -2.177 6.873 -1.220 1.00 95.88 87 TYR A C 1
ATOM 668 O O . TYR A 1 87 ? -2.226 7.141 -0.021 1.00 95.88 87 TYR A O 1
ATOM 676 N N . HIS A 1 88 ? -2.865 5.855 -1.750 1.00 95.12 88 HIS A N 1
ATOM 677 C CA . HIS A 1 88 ? -3.820 5.102 -0.938 1.00 95.12 88 HIS A CA 1
ATOM 678 C C . HIS A 1 88 ? -3.099 4.284 0.140 1.00 95.12 88 HIS A C 1
ATOM 680 O O . HIS A 1 88 ? -3.636 4.073 1.229 1.00 95.12 88 HIS A O 1
ATOM 686 N N . SER A 1 89 ? -1.874 3.812 -0.112 1.00 93.81 89 SER A N 1
ATOM 687 C CA . SER A 1 89 ? -1.076 3.155 0.921 1.00 93.81 89 SER A CA 1
ATOM 688 C C . SER A 1 89 ? -0.848 4.116 2.086 1.00 93.81 89 SER A C 1
ATOM 690 O O . SER A 1 89 ? -1.225 3.796 3.209 1.00 93.81 89 SER A O 1
ATOM 692 N N . MET A 1 90 ? -0.367 5.330 1.826 1.00 93.50 90 MET A N 1
ATOM 693 C CA . MET A 1 90 ? -0.138 6.295 2.899 1.00 93.50 90 MET A CA 1
ATOM 694 C C . MET A 1 90 ? -1.409 6.704 3.639 1.00 93.50 90 MET A C 1
ATOM 696 O O . MET A 1 90 ? -1.354 6.913 4.849 1.00 93.50 90 MET A O 1
ATOM 700 N N . THR A 1 91 ? -2.566 6.789 2.970 1.00 94.56 91 THR A N 1
ATOM 701 C CA . THR A 1 91 ? -3.813 7.098 3.687 1.00 94.56 91 THR A CA 1
ATOM 702 C C . THR A 1 91 ? -4.113 6.049 4.753 1.00 94.56 91 THR A C 1
ATOM 704 O O . THR A 1 91 ? -4.421 6.414 5.880 1.00 94.56 91 THR A O 1
ATOM 707 N N . TYR A 1 92 ? -3.957 4.760 4.450 1.00 94.31 92 TYR A N 1
ATOM 708 C CA . TYR A 1 92 ? -4.162 3.683 5.423 1.00 94.31 92 TYR A CA 1
ATOM 709 C C . TYR A 1 92 ? -3.193 3.781 6.609 1.00 94.31 92 TYR A C 1
ATOM 711 O O . TYR A 1 92 ? -3.630 3.672 7.752 1.00 94.31 92 TYR A O 1
ATOM 719 N N . ASP A 1 93 ? -1.900 4.006 6.349 1.00 91.94 93 ASP A N 1
ATOM 720 C CA . ASP A 1 93 ? -0.859 4.002 7.389 1.00 91.94 93 ASP A CA 1
ATOM 721 C C . ASP A 1 93 ? -1.086 5.133 8.407 1.00 91.94 93 ASP A C 1
ATOM 723 O O . ASP A 1 93 ? -0.846 4.970 9.603 1.00 91.94 93 ASP A O 1
ATOM 727 N N . HIS A 1 94 ? -1.630 6.263 7.946 1.00 92.31 94 HIS A N 1
ATOM 728 C CA . HIS A 1 94 ? -2.016 7.380 8.804 1.00 92.31 94 HIS A CA 1
ATOM 729 C C . HIS A 1 94 ? -3.398 7.215 9.446 1.00 92.31 94 HIS A C 1
ATOM 731 O O . HIS A 1 94 ? -3.579 7.594 10.603 1.00 92.31 94 HIS A O 1
ATOM 737 N N . LEU A 1 95 ? -4.379 6.666 8.725 1.00 92.81 95 LEU A N 1
ATOM 738 C CA . LEU A 1 95 ? -5.741 6.494 9.236 1.00 92.81 95 LEU A CA 1
ATOM 739 C C . LEU A 1 95 ? -5.838 5.386 10.276 1.00 92.81 95 LEU A C 1
ATOM 741 O O . LEU A 1 95 ? -6.647 5.507 11.192 1.00 92.81 95 LEU A O 1
ATOM 745 N N . LEU A 1 96 ? -5.042 4.320 10.162 1.00 93.81 96 LEU A N 1
ATOM 746 C CA . LEU A 1 96 ? -5.179 3.159 11.035 1.00 93.81 96 LEU A CA 1
ATOM 747 C C . LEU A 1 96 ? -4.954 3.511 12.516 1.00 93.81 96 LEU A C 1
ATOM 749 O O . LEU A 1 96 ? -5.859 3.238 13.304 1.00 93.81 96 LEU A O 1
ATOM 753 N N . PRO A 1 97 ? -3.842 4.149 12.937 1.00 93.50 97 PRO A N 1
ATOM 754 C CA . PRO A 1 97 ? -3.651 4.501 14.344 1.00 93.50 97 PRO A CA 1
ATOM 755 C C . PRO A 1 97 ? -4.736 5.443 14.869 1.00 93.50 97 PRO A C 1
ATOM 757 O O . PRO A 1 97 ? -5.201 5.274 15.994 1.00 93.50 97 PRO A O 1
ATOM 760 N N . ILE A 1 98 ? -5.163 6.402 14.037 1.00 93.31 98 ILE A N 1
ATOM 761 C CA . ILE A 1 98 ? -6.222 7.361 14.371 1.00 93.31 98 ILE A CA 1
ATOM 762 C C . ILE A 1 98 ? -7.531 6.612 14.624 1.00 93.31 98 ILE A C 1
ATOM 764 O O . ILE A 1 98 ? -8.135 6.780 15.675 1.00 93.31 98 ILE A O 1
ATOM 768 N N . PHE A 1 99 ? -7.933 5.738 13.704 1.00 93.56 99 PHE A N 1
ATOM 769 C CA . PHE A 1 99 ? -9.154 4.945 13.808 1.00 93.56 99 PHE A CA 1
ATOM 770 C C . PHE A 1 99 ? -9.134 3.966 14.989 1.00 93.56 99 PHE A C 1
ATOM 772 O O . PHE A 1 99 ? -10.150 3.778 15.657 1.00 93.56 99 PHE A O 1
ATOM 779 N N . LEU A 1 100 ? -7.983 3.347 15.275 1.00 93.81 100 LEU A N 1
ATOM 780 C CA . LEU A 1 100 ? -7.845 2.456 16.426 1.00 93.81 100 LEU A CA 1
ATOM 781 C C . LEU A 1 100 ? -7.961 3.212 17.758 1.00 93.81 100 LEU A C 1
ATOM 783 O O . LEU A 1 100 ? -8.503 2.665 18.716 1.00 93.81 100 LEU A O 1
ATOM 787 N N . GLN A 1 101 ? -7.458 4.447 17.823 1.00 93.69 101 GLN A N 1
ATOM 788 C CA . GLN A 1 101 ? -7.476 5.273 19.031 1.00 93.69 101 GLN A CA 1
ATOM 789 C C . GLN A 1 101 ? -8.796 6.031 19.233 1.00 93.69 101 GLN A C 1
ATOM 791 O O . GLN A 1 101 ? -9.182 6.294 20.371 1.00 93.69 101 GLN A O 1
ATOM 796 N N . ASP A 1 102 ? -9.468 6.416 18.148 1.00 90.88 102 ASP A N 1
ATOM 797 C CA . ASP A 1 102 ? -10.680 7.231 18.193 1.00 90.88 102 ASP A CA 1
ATOM 798 C C . ASP A 1 102 ? -11.805 6.542 18.978 1.00 90.88 102 ASP A C 1
ATOM 800 O O . ASP A 1 102 ? -11.927 5.316 18.983 1.00 90.88 102 ASP A O 1
ATOM 804 N N . ASN A 1 103 ? -12.614 7.338 19.675 1.00 85.94 103 ASN A N 1
ATOM 805 C CA . ASN A 1 103 ? -13.543 6.845 20.684 1.00 85.94 103 ASN A CA 1
ATOM 806 C C . ASN A 1 103 ? -14.616 5.943 20.068 1.00 85.94 103 ASN A C 1
ATOM 808 O O . ASN A 1 103 ? -15.216 6.266 19.039 1.00 85.94 103 ASN A O 1
ATOM 812 N N . ARG A 1 104 ? -14.911 4.836 20.755 1.00 80.38 104 ARG A N 1
ATOM 813 C CA . ARG A 1 104 ? -16.025 3.960 20.397 1.00 80.38 104 ARG A CA 1
ATOM 814 C C . ARG A 1 104 ? -17.339 4.608 20.824 1.00 80.38 104 ARG A C 1
ATOM 816 O O . ARG A 1 104 ? -17.522 4.933 21.996 1.00 80.38 104 ARG A O 1
ATOM 823 N N . VAL A 1 105 ? -18.268 4.783 19.888 1.00 70.94 105 VAL A N 1
ATOM 824 C CA . VAL A 1 105 ? -19.602 5.320 20.185 1.00 70.94 105 VAL A CA 1
ATOM 825 C C . VAL A 1 105 ? -20.571 4.157 20.403 1.00 70.94 105 VAL A C 1
ATOM 827 O O . VAL A 1 105 ? -21.080 3.571 19.451 1.00 70.94 105 VAL A O 1
ATOM 830 N N . THR A 1 106 ? -20.827 3.818 21.667 1.00 59.53 106 THR A N 1
ATOM 831 C CA . THR A 1 106 ? -21.612 2.634 22.081 1.00 59.53 106 THR A CA 1
ATOM 832 C C . THR A 1 106 ? -23.107 2.923 22.294 1.00 59.53 106 THR A C 1
ATOM 834 O O . THR A 1 106 ? -23.809 2.117 22.899 1.00 59.53 106 THR A O 1
ATOM 837 N N . ASP A 1 107 ? -23.637 4.057 21.824 1.00 56.44 107 ASP A N 1
ATOM 838 C CA . ASP A 1 107 ? -25.056 4.391 22.020 1.00 56.44 107 ASP A CA 1
ATOM 839 C C . ASP A 1 107 ? -25.971 3.522 21.132 1.00 56.44 107 ASP A C 1
ATOM 841 O O . ASP A 1 107 ? -26.324 3.874 19.998 1.00 56.44 107 ASP A O 1
ATOM 845 N N . ILE A 1 108 ? -26.372 2.371 21.684 1.00 53.66 108 ILE A N 1
ATOM 846 C CA . ILE A 1 108 ? -27.260 1.340 21.111 1.00 53.66 108 ILE A CA 1
ATOM 847 C C . ILE A 1 108 ? -28.575 1.943 20.580 1.00 53.66 108 ILE A C 1
ATOM 849 O O . ILE A 1 108 ? -29.114 1.500 19.566 1.00 53.66 108 ILE A O 1
ATOM 853 N N . SER A 1 109 ? -29.064 3.010 21.211 1.00 49.94 109 SER A N 1
ATOM 854 C CA . SER A 1 109 ? -30.272 3.755 20.833 1.00 49.94 109 SER A CA 1
ATOM 855 C C . SER A 1 109 ? -30.134 4.550 19.523 1.00 49.94 109 SER A C 1
ATOM 857 O O . SER A 1 109 ? -31.141 4.869 18.890 1.00 49.94 109 SER A O 1
ATOM 859 N N . THR A 1 110 ? -28.909 4.834 19.067 1.00 49.84 110 THR A N 1
ATOM 860 C CA . THR A 1 110 ? -28.642 5.530 17.794 1.00 49.84 110 THR A CA 1
ATOM 861 C C . THR A 1 110 ? -28.192 4.601 16.666 1.00 49.84 110 THR A C 1
ATOM 863 O O . THR A 1 110 ? -28.457 4.904 15.502 1.00 49.84 110 THR A O 1
ATOM 866 N N . LEU A 1 111 ? -27.597 3.448 16.997 1.00 51.69 111 LEU A N 1
ATOM 867 C CA . LEU A 1 111 ? -27.211 2.409 16.032 1.00 51.69 111 LEU A CA 1
ATOM 868 C C . LEU A 1 111 ? -28.442 1.785 15.343 1.00 51.69 111 LEU A C 1
ATOM 870 O O . LEU A 1 111 ? -28.405 1.453 14.163 1.00 51.69 111 LEU A O 1
ATOM 874 N N . ALA A 1 112 ? -29.574 1.716 16.054 1.00 49.22 112 ALA A N 1
ATOM 875 C CA . ALA A 1 112 ? -30.840 1.183 15.547 1.00 49.22 112 ALA A CA 1
ATOM 876 C C . ALA A 1 112 ? -31.548 2.076 14.503 1.00 49.22 112 ALA A C 1
ATOM 878 O O . ALA A 1 112 ? -32.514 1.638 13.880 1.00 49.22 112 ALA A O 1
ATOM 879 N N . ARG A 1 113 ? -31.108 3.329 14.304 1.00 51.94 113 ARG A N 1
ATOM 880 C CA . ARG A 1 113 ? -31.797 4.300 13.430 1.00 51.94 113 ARG A CA 1
ATOM 881 C C . ARG A 1 113 ? -31.182 4.477 12.040 1.00 51.94 113 ARG A C 1
ATOM 883 O O . ARG A 1 113 ? -31.791 5.152 11.216 1.00 51.94 113 ARG A O 1
ATOM 890 N N . SER A 1 114 ? -30.017 3.895 11.756 1.00 53.47 114 SER A N 1
ATOM 891 C CA . SER A 1 114 ? -29.408 3.954 10.422 1.00 53.47 114 SER A CA 1
ATOM 892 C C . SER A 1 114 ? -28.552 2.719 10.161 1.00 53.47 114 SER A C 1
ATOM 894 O O . SER A 1 114 ? -27.530 2.520 10.809 1.00 53.47 114 SER A O 1
ATOM 896 N N . VAL A 1 115 ? -28.945 1.926 9.161 1.00 53.44 115 VAL A N 1
ATOM 897 C CA . VAL A 1 115 ? -28.238 0.714 8.695 1.00 53.44 115 VAL A CA 1
ATOM 898 C C . VAL A 1 115 ? -26.826 1.030 8.153 1.00 53.44 115 VAL A C 1
ATOM 900 O O . VAL A 1 115 ? -26.037 0.125 7.913 1.00 53.44 115 VAL A O 1
ATOM 903 N N . PHE A 1 116 ? -26.469 2.314 8.014 1.00 60.81 116 PHE A N 1
ATOM 904 C CA . PHE A 1 116 ? -25.183 2.782 7.485 1.00 60.81 116 PHE A CA 1
ATOM 905 C C . PHE A 1 116 ? -24.454 3.783 8.400 1.00 60.81 116 PHE A C 1
ATOM 907 O O . PHE A 1 116 ? -23.678 4.599 7.910 1.00 60.81 116 PHE A O 1
ATOM 914 N N . SER A 1 117 ? -24.683 3.776 9.720 1.00 65.50 117 SER A N 1
ATOM 915 C CA . SER A 1 117 ? -23.876 4.610 10.629 1.00 65.50 117 SER A CA 1
ATOM 916 C C . SER A 1 117 ? -22.624 3.859 11.089 1.00 65.50 117 SER A C 1
ATOM 918 O O . SER A 1 117 ? -22.724 2.789 11.684 1.00 65.50 117 SER A O 1
ATOM 920 N N . PHE A 1 118 ? -21.451 4.456 10.849 1.00 76.19 118 PHE A N 1
ATOM 921 C CA . PHE A 1 118 ? -20.152 4.019 11.376 1.00 76.19 118 PHE A CA 1
ATOM 922 C C . PHE A 1 118 ? -19.639 5.106 12.332 1.00 76.19 118 PHE A C 1
ATOM 924 O O . PHE A 1 118 ? -18.865 5.974 11.916 1.00 76.19 118 PHE A O 1
ATOM 931 N N . PRO A 1 119 ? -20.149 5.157 13.576 1.00 72.81 119 PRO A N 1
ATOM 932 C CA . PRO A 1 119 ? -19.830 6.243 14.485 1.00 72.81 119 PRO A CA 1
ATOM 933 C C . PRO A 1 119 ? -18.512 5.969 15.228 1.00 72.81 119 PRO A C 1
ATOM 935 O O . PRO A 1 119 ? -18.424 5.041 16.030 1.00 72.81 119 PRO A O 1
ATOM 938 N N . GLY A 1 120 ? -17.515 6.824 14.999 1.00 81.25 120 GLY A N 1
ATOM 939 C CA . GLY A 1 120 ? -16.245 6.816 15.732 1.00 81.25 120 GLY A CA 1
ATOM 940 C C . GLY A 1 120 ? -15.265 5.721 15.303 1.00 81.25 120 GLY A C 1
ATOM 941 O O . GLY A 1 120 ? -15.291 5.253 14.159 1.00 81.25 120 GLY A O 1
ATOM 942 N N . GLY A 1 121 ? -14.386 5.352 16.235 1.00 87.25 121 GLY A N 1
ATOM 943 C CA . GLY A 1 121 ? -13.322 4.365 16.056 1.00 87.25 121 GLY A CA 1
ATOM 944 C C . GLY A 1 121 ? -13.428 3.175 17.009 1.00 87.25 121 GLY A C 1
ATOM 945 O O . GLY A 1 121 ? -14.499 2.845 17.522 1.00 87.25 121 GLY A O 1
ATOM 946 N N . VAL A 1 122 ? -12.300 2.499 17.226 1.00 88.94 122 VAL A N 1
ATOM 947 C CA . VAL A 1 122 ? -12.229 1.272 18.041 1.00 88.94 122 VAL A CA 1
ATOM 948 C C . VAL A 1 122 ? -12.126 1.571 19.544 1.00 88.94 122 VAL A C 1
ATOM 950 O O . VAL A 1 122 ? -12.591 0.774 20.358 1.00 88.94 122 VAL A O 1
ATOM 953 N N . GLY A 1 123 ? -11.576 2.725 19.930 1.00 91.19 123 GLY A N 1
ATOM 954 C CA . GLY A 1 123 ? -11.483 3.180 21.320 1.00 91.19 123 GLY A CA 1
ATOM 955 C C . GLY A 1 123 ? -10.325 2.580 22.119 1.00 91.19 123 GLY A C 1
ATOM 956 O O . GLY A 1 123 ? -10.430 2.435 23.337 1.00 91.19 123 GLY A O 1
ATOM 957 N N . LEU A 1 124 ? -9.226 2.194 21.464 1.00 92.69 124 LEU A N 1
ATOM 958 C CA . LEU A 1 124 ? -8.051 1.640 22.138 1.00 92.69 124 LEU A CA 1
ATOM 959 C C . LEU A 1 124 ? -7.170 2.734 22.752 1.00 92.69 124 LEU A C 1
ATOM 961 O O . LEU A 1 124 ? -7.035 3.840 22.234 1.00 92.69 124 LEU A O 1
ATOM 965 N N . SER A 1 125 ? -6.481 2.393 23.844 1.00 94.31 125 SER A N 1
ATOM 966 C CA . SER A 1 125 ? -5.492 3.297 24.439 1.00 94.31 125 SER A CA 1
ATOM 967 C C . SER A 1 125 ? -4.308 3.534 23.493 1.00 94.31 125 SER A C 1
ATOM 969 O O . SER A 1 125 ? -3.871 2.616 22.796 1.00 94.31 125 SER A O 1
ATOM 971 N N . THR A 1 126 ? -3.703 4.725 23.538 1.00 93.75 126 THR A N 1
ATOM 972 C CA . THR A 1 126 ? -2.504 5.060 22.743 1.00 93.75 126 THR A CA 1
ATOM 973 C C . THR A 1 126 ? -1.360 4.066 22.970 1.00 93.75 126 THR A C 1
ATOM 975 O O . THR A 1 126 ? -0.631 3.732 22.040 1.00 93.75 126 THR A O 1
ATOM 978 N N . ARG A 1 127 ? -1.226 3.530 24.195 1.00 95.25 127 ARG A N 1
ATOM 979 C CA . ARG A 1 127 ? -0.241 2.486 24.518 1.00 95.25 127 ARG A CA 1
ATOM 980 C C . ARG A 1 127 ? -0.515 1.197 23.743 1.00 95.25 127 ARG A C 1
ATOM 982 O O . ARG A 1 127 ? 0.412 0.618 23.185 1.00 95.25 127 ARG A O 1
ATOM 989 N N . THR A 1 128 ? -1.770 0.753 23.708 1.00 94.88 128 THR A N 1
ATOM 990 C CA . THR A 1 128 ? -2.183 -0.455 22.978 1.00 94.88 128 THR A CA 1
ATOM 991 C C . THR A 1 128 ? -1.985 -0.277 21.478 1.00 94.88 128 THR A C 1
ATOM 993 O O . THR A 1 128 ? -1.417 -1.153 20.836 1.00 94.88 128 THR A O 1
ATOM 996 N N . VAL A 1 129 ? -2.384 0.875 20.930 1.00 94.81 129 VAL A N 1
ATOM 997 C CA . VAL A 1 129 ? -2.170 1.201 19.513 1.00 94.81 129 VAL A CA 1
ATOM 998 C C . VAL A 1 129 ? -0.679 1.195 19.177 1.00 94.81 129 VAL A C 1
ATOM 1000 O O . VAL A 1 129 ? -0.280 0.563 18.206 1.00 94.81 129 VAL A O 1
ATOM 1003 N N . GLY A 1 130 ? 0.163 1.804 20.017 1.00 93.75 130 GLY A N 1
ATOM 1004 C CA . GLY A 1 130 ? 1.616 1.780 19.840 1.00 93.75 130 GLY A CA 1
ATOM 1005 C C . GLY A 1 130 ? 2.202 0.363 19.818 1.00 93.75 130 GLY A C 1
ATOM 1006 O O . GLY A 1 130 ? 3.069 0.074 18.994 1.00 93.75 130 GLY A O 1
ATOM 1007 N N . LEU A 1 131 ? 1.703 -0.541 20.670 1.00 95.31 131 LEU A N 1
ATOM 1008 C CA . LEU A 1 131 ? 2.106 -1.953 20.665 1.00 95.31 131 LEU A CA 1
ATOM 1009 C C . LEU A 1 131 ? 1.669 -2.677 19.386 1.00 95.31 131 LEU A C 1
ATOM 1011 O O . LEU A 1 131 ? 2.483 -3.386 18.799 1.00 95.31 131 LEU A O 1
ATOM 1015 N N . ILE A 1 132 ? 0.428 -2.464 18.932 1.00 94.19 132 ILE A N 1
ATOM 1016 C CA . ILE A 1 132 ? -0.084 -3.031 17.675 1.00 94.19 132 ILE A CA 1
ATOM 1017 C C . ILE A 1 132 ? 0.797 -2.574 16.508 1.00 94.19 132 ILE A C 1
ATOM 1019 O O . ILE A 1 132 ? 1.347 -3.417 15.806 1.00 94.19 132 ILE A O 1
ATOM 1023 N N . MET A 1 133 ? 1.026 -1.266 16.361 1.00 93.56 133 MET A N 1
ATOM 1024 C CA . MET A 1 133 ? 1.854 -0.713 15.281 1.00 93.56 133 MET A CA 1
ATOM 1025 C C . MET A 1 133 ? 3.313 -1.193 15.347 1.00 93.56 133 MET A C 1
ATOM 1027 O O . MET A 1 133 ? 3.938 -1.435 14.319 1.00 93.56 133 MET A O 1
ATOM 1031 N N . SER A 1 134 ? 3.867 -1.378 16.550 1.00 92.50 134 SER A N 1
ATOM 1032 C CA . SER A 1 134 ? 5.228 -1.913 16.709 1.00 92.50 134 SER A CA 1
ATOM 1033 C C . SER A 1 134 ? 5.315 -3.381 16.285 1.00 92.50 134 SER A C 1
ATOM 1035 O O . SER A 1 134 ? 6.257 -3.776 15.601 1.00 92.50 134 SER A O 1
ATOM 1037 N N . SER A 1 135 ? 4.327 -4.196 16.670 1.00 92.50 135 SER A N 1
ATOM 1038 C CA . SER A 1 135 ? 4.251 -5.602 16.256 1.00 92.50 135 SER A CA 1
ATOM 1039 C C . SER A 1 135 ? 4.014 -5.750 14.752 1.00 92.50 135 SER A C 1
ATOM 1041 O O . SER A 1 135 ? 4.587 -6.638 14.122 1.00 92.50 135 SER A O 1
ATOM 1043 N N . ASP A 1 136 ? 3.244 -4.833 14.169 1.00 89.88 136 ASP A N 1
ATOM 1044 C CA . ASP A 1 136 ? 2.974 -4.771 12.740 1.00 89.88 136 ASP A CA 1
ATOM 1045 C C . ASP A 1 136 ? 4.255 -4.563 11.928 1.00 89.88 136 ASP A C 1
ATOM 1047 O O . ASP A 1 136 ? 4.492 -5.277 10.958 1.00 89.88 136 ASP A O 1
ATOM 1051 N N . GLY A 1 137 ? 5.153 -3.689 12.395 1.00 88.81 137 GLY A N 1
ATOM 1052 C CA . GLY A 1 137 ? 6.472 -3.516 11.786 1.00 88.81 137 GLY A CA 1
ATOM 1053 C C . GLY A 1 137 ? 7.287 -4.814 11.737 1.00 88.81 137 GLY A C 1
ATOM 1054 O O . GLY A 1 137 ? 7.912 -5.114 10.723 1.00 88.81 137 GLY A O 1
ATOM 1055 N N . ILE A 1 138 ? 7.241 -5.638 12.789 1.00 89.75 138 ILE A N 1
ATOM 1056 C CA . ILE A 1 138 ? 7.924 -6.944 12.806 1.00 89.75 138 ILE A CA 1
ATOM 1057 C C . ILE A 1 138 ? 7.280 -7.903 11.795 1.00 89.75 138 ILE A C 1
ATOM 1059 O O . ILE A 1 138 ? 7.986 -8.574 11.041 1.00 89.75 138 ILE A O 1
ATOM 1063 N N . ILE A 1 139 ? 5.945 -7.950 11.748 1.00 88.12 139 ILE A N 1
ATOM 1064 C CA . ILE A 1 139 ? 5.196 -8.765 10.781 1.00 88.12 139 ILE A CA 1
ATOM 1065 C C . ILE A 1 139 ? 5.551 -8.342 9.350 1.00 88.12 139 ILE A C 1
ATOM 1067 O O . ILE A 1 139 ? 5.821 -9.194 8.503 1.00 88.12 139 ILE A O 1
ATOM 1071 N N . ALA A 1 140 ? 5.620 -7.038 9.090 1.00 87.12 140 ALA A N 1
ATOM 1072 C CA . ALA A 1 140 ? 5.988 -6.490 7.796 1.00 87.12 140 ALA A CA 1
ATOM 1073 C C . ALA A 1 140 ? 7.393 -6.937 7.356 1.00 87.12 140 ALA A C 1
ATOM 1075 O O . ALA A 1 140 ? 7.566 -7.409 6.230 1.00 87.12 140 ALA A O 1
ATOM 1076 N N . LEU A 1 141 ? 8.380 -6.895 8.257 1.00 87.38 141 LEU A N 1
ATOM 1077 C CA . LEU A 1 141 ? 9.741 -7.367 7.971 1.00 87.38 141 LEU A CA 1
ATOM 1078 C C . LEU A 1 141 ? 9.778 -8.853 7.587 1.00 87.38 141 LEU A C 1
ATOM 1080 O O . LEU A 1 141 ? 10.507 -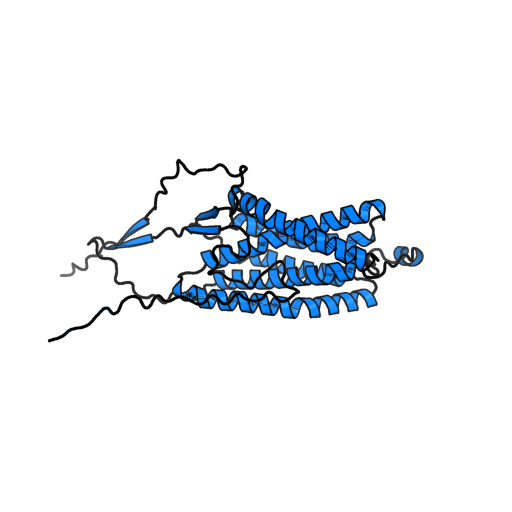9.235 6.668 1.00 87.38 141 LEU A O 1
ATOM 1084 N N . ILE A 1 142 ? 8.980 -9.693 8.252 1.00 86.06 142 ILE A N 1
ATOM 1085 C CA . ILE A 1 142 ? 8.875 -11.125 7.933 1.00 86.06 142 ILE A CA 1
ATOM 1086 C C . ILE A 1 142 ? 8.264 -11.320 6.539 1.00 86.06 142 ILE A C 1
ATOM 1088 O O . ILE A 1 142 ? 8.801 -12.079 5.729 1.00 86.06 142 ILE A O 1
ATOM 1092 N N . ILE A 1 143 ? 7.172 -10.610 6.235 1.00 84.81 143 ILE A N 1
ATOM 1093 C CA . ILE A 1 143 ? 6.505 -10.672 4.925 1.00 84.81 143 ILE A CA 1
ATOM 1094 C C . ILE A 1 143 ? 7.479 -10.258 3.812 1.00 84.81 143 ILE A C 1
ATOM 1096 O O . ILE A 1 143 ? 7.602 -10.961 2.807 1.00 84.81 143 ILE A O 1
ATOM 1100 N N . GLN A 1 144 ? 8.223 -9.170 4.008 1.00 84.31 144 GLN A N 1
ATOM 1101 C CA . GLN A 1 144 ? 9.204 -8.664 3.047 1.00 84.31 144 GLN A CA 1
ATOM 1102 C C . GLN A 1 144 ? 10.380 -9.629 2.824 1.00 84.31 144 GLN A C 1
ATOM 1104 O O . GLN A 1 144 ? 10.855 -9.777 1.697 1.00 84.31 144 GLN A O 1
ATOM 1109 N N . SER A 1 145 ? 10.858 -10.281 3.887 1.00 79.31 145 SER A N 1
ATOM 1110 C CA . SER A 1 145 ? 12.053 -11.136 3.830 1.00 79.31 145 SER A CA 1
ATOM 1111 C C . SER A 1 145 ? 11.767 -12.541 3.301 1.00 79.31 145 SER A C 1
ATOM 1113 O O . SER A 1 145 ? 12.620 -13.126 2.645 1.00 79.31 145 SER A O 1
ATOM 1115 N N . VAL A 1 146 ? 10.585 -13.095 3.586 1.00 84.06 146 VAL A N 1
ATOM 1116 C CA . VAL A 1 146 ? 10.269 -14.505 3.293 1.00 84.06 146 VAL A CA 1
ATOM 1117 C C . VAL A 1 146 ? 9.163 -14.638 2.251 1.00 84.06 146 VAL A C 1
ATOM 1119 O O . VAL A 1 146 ? 9.309 -15.379 1.281 1.00 84.06 146 VAL A O 1
ATOM 1122 N N . ILE A 1 147 ? 8.054 -13.915 2.425 1.00 85.06 147 ILE A N 1
ATOM 1123 C CA . ILE A 1 147 ? 6.852 -14.119 1.604 1.00 85.06 147 ILE A CA 1
ATOM 1124 C C . ILE A 1 147 ? 7.020 -13.499 0.221 1.00 85.06 147 ILE A C 1
ATOM 1126 O O . ILE A 1 147 ? 6.717 -14.154 -0.773 1.00 85.06 147 ILE A O 1
ATOM 1130 N N . PHE A 1 148 ? 7.521 -12.264 0.144 1.00 85.06 148 PHE A N 1
ATOM 1131 C CA . PHE A 1 148 ? 7.745 -11.585 -1.132 1.00 85.06 148 PHE A CA 1
ATOM 1132 C C . PHE A 1 148 ? 8.606 -12.398 -2.121 1.00 85.06 148 PHE A C 1
ATOM 1134 O O . PHE A 1 148 ? 8.114 -12.648 -3.225 1.00 85.06 148 PHE A O 1
ATOM 1141 N N . PRO A 1 149 ? 9.834 -12.852 -1.780 1.00 81.81 149 PRO A N 1
ATOM 1142 C CA . PRO A 1 149 ? 10.676 -13.564 -2.742 1.00 81.81 149 PRO A CA 1
ATOM 1143 C C . PRO A 1 149 ? 10.051 -14.895 -3.172 1.00 81.81 149 PRO A C 1
ATOM 1145 O O . PRO A 1 149 ? 10.082 -15.224 -4.355 1.00 81.81 149 PRO A O 1
ATOM 1148 N N . ALA A 1 150 ? 9.400 -15.617 -2.252 1.00 84.44 150 ALA A N 1
ATOM 1149 C CA . ALA A 1 150 ? 8.688 -16.847 -2.583 1.00 84.44 150 ALA A CA 1
ATOM 1150 C C . ALA A 1 150 ? 7.542 -16.592 -3.579 1.00 84.44 150 ALA A C 1
ATOM 1152 O O . ALA A 1 150 ? 7.482 -17.226 -4.632 1.00 84.44 150 ALA A O 1
ATOM 1153 N N . LEU A 1 151 ? 6.648 -15.637 -3.295 1.00 85.06 151 LEU A N 1
ATOM 1154 C CA . LEU A 1 151 ? 5.519 -15.329 -4.183 1.00 85.06 151 LEU A CA 1
ATOM 1155 C C . LEU A 1 151 ? 5.982 -14.827 -5.548 1.00 85.06 151 LEU A C 1
ATOM 1157 O O . LEU A 1 151 ? 5.406 -15.204 -6.567 1.00 85.06 151 LEU A O 1
ATOM 1161 N N . ALA A 1 152 ? 7.018 -13.995 -5.573 1.00 83.44 152 ALA A N 1
ATOM 1162 C CA . ALA A 1 152 ? 7.532 -13.437 -6.808 1.00 83.44 152 ALA A CA 1
ATOM 1163 C C . ALA A 1 152 ? 8.243 -14.493 -7.673 1.00 83.44 152 ALA A C 1
ATOM 1165 O O . ALA A 1 152 ? 8.078 -14.459 -8.892 1.00 83.44 152 ALA A O 1
ATOM 1166 N N . HIS A 1 153 ? 8.911 -15.481 -7.064 1.00 80.81 153 HIS A N 1
ATOM 1167 C CA . HIS A 1 153 ? 9.447 -16.652 -7.763 1.00 80.81 153 HIS A CA 1
ATOM 1168 C C . HIS A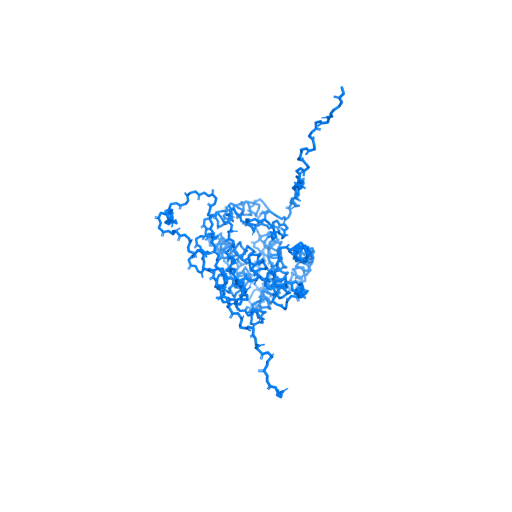 1 153 ? 8.336 -17.537 -8.357 1.00 80.81 153 HIS A C 1
ATOM 1170 O O . HIS A 1 153 ? 8.377 -17.877 -9.535 1.00 80.81 153 HIS A O 1
ATOM 1176 N N . TYR A 1 154 ? 7.307 -17.887 -7.573 1.00 83.19 154 TYR A N 1
ATOM 1177 C CA . TYR A 1 154 ? 6.268 -18.824 -8.026 1.00 83.19 154 TYR A CA 1
ATOM 1178 C C . TYR A 1 154 ? 5.256 -18.219 -9.012 1.00 83.19 154 TYR A C 1
ATOM 1180 O O . TYR A 1 154 ? 4.822 -18.894 -9.946 1.00 83.19 154 TYR A O 1
ATOM 1188 N N . LEU A 1 155 ? 4.827 -16.971 -8.802 1.00 83.81 155 LEU A N 1
ATOM 1189 C CA . LEU A 1 155 ? 3.790 -16.334 -9.626 1.00 83.81 155 LEU A CA 1
ATOM 1190 C C . LEU A 1 155 ? 4.373 -15.489 -10.764 1.00 83.81 155 LEU A C 1
ATOM 1192 O O . LEU A 1 155 ? 3.687 -15.257 -11.764 1.00 83.81 155 LEU A O 1
ATOM 1196 N N . GLY A 1 156 ? 5.619 -15.035 -10.626 1.00 84.19 156 GLY A N 1
ATOM 1197 C CA . GLY A 1 156 ? 6.214 -14.028 -11.492 1.00 84.19 156 GLY A CA 1
ATOM 1198 C C . GLY A 1 156 ? 5.681 -12.620 -11.205 1.00 84.19 156 GLY A C 1
ATOM 1199 O O . GLY A 1 156 ? 4.553 -12.416 -10.748 1.00 84.19 156 GLY A O 1
ATOM 1200 N N . VAL A 1 157 ? 6.497 -11.617 -11.523 1.00 88.44 157 VAL A N 1
ATOM 1201 C CA . VAL A 1 157 ? 6.271 -10.209 -11.151 1.00 88.44 157 VAL A CA 1
ATOM 1202 C C . VAL A 1 157 ? 4.970 -9.641 -11.730 1.00 88.44 157 VAL A C 1
ATOM 1204 O O . VAL A 1 157 ? 4.213 -8.985 -11.019 1.00 88.44 157 VAL A O 1
ATOM 1207 N N . TRP A 1 158 ? 4.653 -9.929 -12.998 1.00 88.75 158 TRP A N 1
ATOM 1208 C CA . TRP A 1 158 ? 3.450 -9.388 -13.644 1.00 88.75 158 TRP A CA 1
ATOM 1209 C C . TRP A 1 158 ? 2.145 -9.932 -13.051 1.00 88.75 158 TRP A C 1
ATOM 1211 O O . TRP A 1 158 ? 1.228 -9.166 -12.769 1.00 88.75 158 TRP A O 1
ATOM 1221 N N . LYS A 1 159 ? 2.035 -11.251 -12.836 1.00 90.25 159 LYS A N 1
ATOM 1222 C CA . LYS A 1 159 ? 0.823 -11.822 -12.222 1.00 90.25 159 LYS A CA 1
ATOM 1223 C C . LYS A 1 159 ? 0.680 -11.341 -10.785 1.00 90.25 159 LYS A C 1
ATOM 1225 O O . LYS A 1 159 ? -0.431 -11.046 -10.354 1.00 90.25 159 LYS A O 1
ATOM 1230 N N . LEU A 1 160 ? 1.801 -11.225 -10.074 1.00 91.44 160 LEU A N 1
ATOM 1231 C CA . LEU A 1 160 ? 1.815 -10.713 -8.716 1.00 91.44 160 LEU A CA 1
ATOM 1232 C C . LEU A 1 160 ? 1.311 -9.268 -8.663 1.00 91.44 160 LEU A C 1
ATOM 1234 O O . LEU A 1 160 ? 0.439 -8.988 -7.849 1.00 91.44 160 LEU A O 1
ATOM 1238 N N . PHE A 1 161 ? 1.753 -8.405 -9.586 1.00 93.31 161 PHE A N 1
ATOM 1239 C CA . PHE A 1 161 ? 1.241 -7.039 -9.755 1.00 93.31 161 PHE A CA 1
ATOM 1240 C C . PHE A 1 161 ? -0.279 -7.015 -9.918 1.00 93.31 161 PHE A C 1
ATOM 1242 O O . PHE A 1 161 ? -0.977 -6.358 -9.152 1.00 93.31 161 PHE A O 1
ATOM 1249 N N . VAL A 1 162 ? -0.800 -7.788 -10.875 1.00 93.62 162 VAL A N 1
ATOM 1250 C CA . VAL A 1 162 ? -2.242 -7.875 -11.148 1.00 93.62 162 VAL A CA 1
ATOM 1251 C C . VAL A 1 162 ? -3.011 -8.287 -9.890 1.00 93.62 162 VAL A C 1
ATOM 1253 O O . VAL A 1 162 ? -3.986 -7.633 -9.523 1.00 93.62 162 VAL A O 1
ATOM 1256 N N . VAL A 1 163 ? -2.564 -9.345 -9.205 1.00 94.88 163 VAL A N 1
ATOM 1257 C CA . VAL A 1 163 ? -3.232 -9.870 -8.006 1.00 94.88 163 VAL A CA 1
ATOM 1258 C C . VAL A 1 163 ? -3.243 -8.835 -6.884 1.00 94.88 163 VAL A C 1
ATOM 1260 O O . VAL A 1 163 ? -4.311 -8.535 -6.352 1.00 94.88 163 VAL A O 1
ATOM 1263 N N . VAL A 1 164 ? -2.090 -8.259 -6.532 1.00 94.81 164 VAL A N 1
ATOM 1264 C CA . VAL A 1 164 ? -2.010 -7.332 -5.391 1.00 94.81 164 VAL A CA 1
ATOM 1265 C C . VAL A 1 164 ? -2.726 -6.013 -5.652 1.00 94.81 164 VAL A C 1
ATOM 1267 O O . VAL A 1 164 ? -3.274 -5.433 -4.717 1.00 94.81 164 VAL A O 1
ATOM 1270 N N . THR A 1 165 ? -2.774 -5.551 -6.904 1.00 94.44 165 THR A N 1
ATOM 1271 C CA . THR A 1 165 ? -3.513 -4.343 -7.285 1.00 94.44 165 THR A CA 1
ATOM 1272 C C . THR A 1 165 ? -5.025 -4.578 -7.266 1.00 94.44 165 THR A C 1
ATOM 1274 O O . THR A 1 165 ? -5.757 -3.754 -6.725 1.00 94.44 165 THR A O 1
ATOM 1277 N N . VAL A 1 166 ? -5.511 -5.707 -7.795 1.00 95.75 166 VAL A N 1
ATOM 1278 C CA . VAL A 1 166 ? -6.956 -6.008 -7.841 1.00 95.75 166 VAL A CA 1
ATOM 1279 C C . VAL A 1 166 ? -7.523 -6.334 -6.457 1.00 95.75 166 VAL A C 1
ATOM 1281 O O . VAL A 1 166 ? -8.661 -5.970 -6.169 1.00 95.75 166 VAL A O 1
ATOM 1284 N N . LEU A 1 167 ? -6.750 -6.987 -5.583 1.00 96.19 167 LEU A N 1
ATOM 1285 C CA . LEU A 1 167 ? -7.193 -7.313 -4.220 1.00 96.19 167 LEU A CA 1
ATOM 1286 C C . LEU A 1 167 ? -7.049 -6.139 -3.241 1.00 96.19 167 LEU A C 1
ATOM 1288 O O . LEU A 1 167 ? -7.707 -6.138 -2.202 1.00 96.19 167 LEU A O 1
ATOM 1292 N N . HIS A 1 168 ? -6.237 -5.126 -3.554 1.00 94.75 168 HIS A N 1
ATOM 1293 C CA . HIS A 1 168 ? -5.966 -3.995 -2.658 1.00 94.75 168 HIS A CA 1
ATOM 1294 C C . HIS A 1 168 ? -7.205 -3.281 -2.092 1.00 94.75 168 HIS A C 1
ATOM 1296 O O . HIS A 1 168 ? -7.207 -2.975 -0.897 1.00 94.75 168 HIS A O 1
ATOM 1302 N N . PRO A 1 169 ? -8.275 -3.031 -2.876 1.00 96.56 169 PRO A N 1
ATOM 1303 C CA . PRO A 1 169 ? -9.498 -2.413 -2.369 1.00 96.56 169 PRO A CA 1
ATOM 1304 C C . PRO A 1 169 ? -10.110 -3.144 -1.165 1.00 96.56 169 PRO A C 1
ATOM 1306 O O . PRO A 1 169 ? -10.676 -2.499 -0.282 1.00 96.56 169 PRO A O 1
ATOM 1309 N N . VAL A 1 170 ? -9.952 -4.471 -1.083 1.00 96.50 170 VAL A N 1
ATOM 1310 C CA . VAL A 1 170 ? -10.472 -5.283 0.029 1.00 96.50 170 VAL A CA 1
ATOM 1311 C C . VAL A 1 170 ? -9.863 -4.848 1.361 1.00 96.50 170 VAL A C 1
ATOM 1313 O O . VAL A 1 170 ? -10.586 -4.773 2.351 1.00 96.50 170 VAL A O 1
ATOM 1316 N N . ALA A 1 171 ? -8.574 -4.487 1.386 1.00 95.19 171 ALA A N 1
ATOM 1317 C CA . ALA A 1 171 ? -7.892 -4.052 2.606 1.00 95.19 171 ALA A CA 1
ATOM 1318 C C . ALA A 1 171 ? -8.538 -2.805 3.229 1.00 95.19 171 ALA A C 1
ATOM 1320 O O . ALA A 1 171 ? -8.569 -2.678 4.446 1.00 95.19 171 ALA A O 1
ATOM 1321 N N . TYR A 1 172 ? -9.095 -1.903 2.418 1.00 94.94 172 TYR A N 1
ATOM 1322 C CA . TYR A 1 172 ? -9.807 -0.719 2.909 1.00 94.94 172 TYR A CA 1
ATOM 1323 C C . TYR A 1 172 ? -11.250 -1.020 3.283 1.00 94.94 172 TYR A C 1
ATOM 1325 O O . TYR A 1 172 ? -11.778 -0.451 4.236 1.00 94.94 172 TYR A O 1
ATOM 1333 N N . PHE A 1 173 ? -11.895 -1.899 2.516 1.00 95.12 173 PHE A N 1
ATOM 1334 C CA . PHE A 1 173 ? -13.294 -2.238 2.716 1.00 95.12 173 PHE A CA 1
ATOM 1335 C C . PHE A 1 173 ? -13.540 -2.861 4.093 1.00 95.12 173 PHE A C 1
ATOM 1337 O O . PHE A 1 173 ? -14.517 -2.511 4.748 1.00 95.12 173 PHE A O 1
ATOM 1344 N N . ILE A 1 174 ? -12.650 -3.751 4.543 1.00 94.12 174 ILE A N 1
ATOM 1345 C CA . ILE A 1 174 ? -12.837 -4.529 5.777 1.00 94.12 174 ILE A CA 1
ATOM 1346 C C . ILE A 1 174 ? -12.626 -3.722 7.069 1.00 94.12 174 ILE A C 1
ATOM 1348 O O . ILE A 1 174 ? -13.239 -4.043 8.084 1.00 94.12 174 ILE A O 1
ATOM 1352 N N . VAL A 1 175 ? -11.796 -2.672 7.053 1.00 93.62 175 VAL A N 1
ATOM 1353 C CA . VAL A 1 175 ? -11.356 -1.973 8.279 1.00 93.62 175 VAL A CA 1
ATOM 1354 C C . VAL A 1 175 ? -12.503 -1.323 9.063 1.00 93.62 175 VAL A C 1
ATOM 1356 O O . VAL A 1 175 ? -12.574 -1.545 10.274 1.00 93.62 175 VAL A O 1
ATOM 1359 N N . PRO A 1 176 ? -13.446 -0.586 8.440 1.00 91.56 176 PRO A N 1
ATOM 1360 C CA . PRO A 1 176 ? -14.567 0.007 9.169 1.00 91.56 176 PRO A CA 1
ATOM 1361 C C . PRO A 1 176 ? -15.422 -1.003 9.936 1.00 91.56 176 PRO A C 1
ATOM 1363 O O . PRO A 1 176 ? -16.044 -0.635 10.927 1.00 91.56 176 PRO A O 1
ATOM 1366 N N . PHE A 1 177 ? -15.448 -2.276 9.525 1.00 90.12 177 PHE A N 1
ATOM 1367 C CA . PHE A 1 177 ? -16.241 -3.306 10.197 1.00 90.12 177 PHE A CA 1
ATOM 1368 C C . PHE A 1 177 ? -15.663 -3.740 11.553 1.00 90.12 177 PHE A C 1
ATOM 1370 O O . PHE A 1 177 ? -16.371 -4.381 12.329 1.00 90.12 177 PHE A O 1
ATOM 1377 N N . LEU A 1 178 ? -14.428 -3.344 11.889 1.00 90.00 178 LEU A N 1
ATOM 1378 C CA . LEU A 1 178 ? -13.824 -3.612 13.199 1.00 90.00 178 LEU A CA 1
ATOM 1379 C C . LEU A 1 178 ? -14.642 -3.037 14.363 1.00 90.00 178 LEU A C 1
ATOM 1381 O O . LEU A 1 178 ? -14.625 -3.610 15.450 1.00 90.00 178 LEU A O 1
ATOM 1385 N N . ILE A 1 179 ? -15.407 -1.960 14.146 1.00 88.81 179 ILE A N 1
ATOM 1386 C CA . ILE A 1 179 ? -16.255 -1.368 15.195 1.00 88.81 179 ILE A CA 1
ATOM 1387 C C . ILE A 1 179 ? -17.379 -2.310 15.657 1.00 88.81 179 ILE A C 1
ATOM 1389 O O . ILE A 1 179 ? -17.863 -2.188 16.787 1.00 88.81 179 ILE A O 1
ATOM 1393 N N . PHE A 1 180 ? -17.792 -3.249 14.795 1.00 85.88 180 PHE A N 1
ATOM 1394 C CA . PHE A 1 180 ? -18.872 -4.202 15.063 1.00 85.88 180 PHE A CA 1
ATOM 1395 C C . PHE A 1 180 ? -18.387 -5.492 15.730 1.00 85.88 180 PHE A C 1
ATOM 1397 O O . PHE A 1 180 ? -19.210 -6.297 16.163 1.00 85.88 180 PHE A O 1
ATOM 1404 N N . LEU A 1 181 ? -17.072 -5.701 15.834 1.00 87.19 181 LEU A N 1
ATOM 1405 C CA . LEU A 1 181 ? -16.519 -6.867 16.513 1.00 87.19 181 LEU A CA 1
ATOM 1406 C C . LEU A 1 181 ? -16.698 -6.756 18.036 1.00 87.19 181 LEU A C 1
ATOM 1408 O O . LEU A 1 181 ? -16.612 -5.672 18.629 1.00 87.19 181 LEU A O 1
ATOM 1412 N N . SER A 1 182 ? -16.952 -7.899 18.676 1.00 86.00 182 SER A N 1
ATOM 1413 C CA . SER A 1 182 ? -16.897 -8.008 20.133 1.00 86.00 182 SER A CA 1
ATOM 1414 C C . SER A 1 182 ? -15.452 -7.896 20.619 1.00 86.00 182 SER A C 1
ATOM 1416 O O . SER A 1 182 ? -14.507 -8.112 19.858 1.00 86.00 182 SER A O 1
ATOM 1418 N N . GLU A 1 183 ? -15.277 -7.570 21.898 1.00 85.06 183 GLU A N 1
ATOM 1419 C CA . GLU A 1 183 ? -13.950 -7.380 22.497 1.00 85.06 183 GLU A CA 1
ATOM 1420 C C . GLU A 1 183 ? -13.070 -8.638 22.391 1.00 85.06 183 GLU A C 1
ATOM 1422 O O . GLU A 1 183 ? -11.874 -8.517 22.134 1.00 85.06 183 GLU A O 1
ATOM 1427 N N . ASP A 1 184 ? -13.672 -9.831 22.456 1.00 88.62 184 ASP A N 1
ATOM 1428 C CA . ASP A 1 184 ? -12.969 -11.117 22.338 1.00 88.62 184 ASP A CA 1
ATOM 1429 C C . ASP A 1 1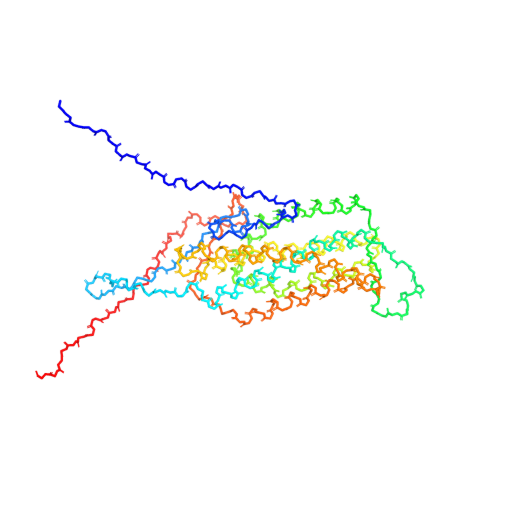84 ? -12.328 -11.335 20.956 1.00 88.62 184 ASP A C 1
ATOM 1431 O O . ASP A 1 184 ? -11.247 -11.915 20.846 1.00 88.62 184 ASP A O 1
ATOM 1435 N N . PHE A 1 185 ? -12.977 -10.863 19.884 1.00 92.12 185 PHE A N 1
ATOM 1436 C CA . PHE A 1 185 ? -12.506 -11.050 18.504 1.00 92.12 185 PHE A CA 1
ATOM 1437 C C . PHE A 1 185 ? -11.779 -9.827 17.939 1.00 92.12 185 PHE A C 1
ATOM 1439 O O . PHE A 1 185 ? -11.159 -9.924 16.881 1.00 92.12 185 PHE A O 1
ATOM 1446 N N . LEU A 1 186 ? -11.821 -8.685 18.627 1.00 92.19 186 LEU A N 1
ATOM 1447 C CA . LEU A 1 186 ? -11.304 -7.400 18.153 1.00 92.19 186 LEU A CA 1
ATOM 1448 C C . LEU A 1 186 ? -9.834 -7.473 17.731 1.00 92.19 186 LEU A C 1
ATOM 1450 O O . LEU A 1 186 ? -9.495 -7.071 16.620 1.00 92.19 186 LEU A O 1
ATOM 1454 N N . PHE A 1 187 ? -8.964 -8.044 18.568 1.00 93.69 187 PHE A N 1
ATOM 1455 C CA . PHE A 1 187 ? -7.543 -8.184 18.230 1.00 93.69 187 PHE A CA 1
ATOM 1456 C C . PHE A 1 187 ? -7.320 -9.122 17.043 1.00 93.69 187 PHE A C 1
ATOM 1458 O O . PHE A 1 187 ? -6.515 -8.811 16.168 1.00 93.69 187 PHE A O 1
ATOM 1465 N N . ILE A 1 188 ? -8.064 -10.229 16.970 1.00 94.94 188 ILE A N 1
ATOM 1466 C CA . ILE A 1 188 ? -8.011 -11.155 15.829 1.00 94.94 188 ILE A CA 1
ATOM 1467 C C . ILE A 1 188 ? -8.404 -10.414 14.546 1.00 94.94 188 ILE A C 1
ATOM 1469 O O . ILE A 1 188 ? -7.718 -10.532 13.531 1.00 94.94 188 ILE A O 1
ATOM 1473 N N . GLY A 1 189 ? -9.456 -9.593 14.599 1.00 94.81 189 GLY A N 1
ATOM 1474 C CA . GLY A 1 189 ? -9.885 -8.746 13.490 1.00 94.81 189 GLY A CA 1
ATOM 1475 C C . GLY A 1 189 ? -8.817 -7.740 13.061 1.00 94.81 189 GLY A C 1
ATOM 1476 O O . GLY A 1 189 ? -8.516 -7.649 11.870 1.00 94.81 189 GLY A O 1
ATOM 1477 N N . ILE A 1 190 ? -8.206 -7.024 14.012 1.00 95.06 190 ILE A N 1
ATOM 1478 C CA . ILE A 1 190 ? -7.140 -6.047 13.734 1.00 95.06 190 ILE A CA 1
ATOM 1479 C C . ILE A 1 190 ? -5.957 -6.724 13.042 1.00 95.06 190 ILE A C 1
ATOM 1481 O O . ILE A 1 190 ? -5.545 -6.276 11.973 1.00 95.06 190 ILE A O 1
ATOM 1485 N N . TYR A 1 191 ? -5.440 -7.821 13.604 1.00 95.25 191 TYR A N 1
ATOM 1486 C CA . TYR A 1 191 ? -4.306 -8.536 13.012 1.00 95.25 191 TYR A CA 1
ATOM 1487 C C . TYR A 1 191 ? -4.654 -9.176 11.668 1.00 95.25 191 TYR A C 1
ATOM 1489 O O . TYR A 1 191 ? -3.793 -9.254 10.798 1.00 95.25 191 TYR A O 1
ATOM 1497 N N . THR A 1 192 ? -5.910 -9.571 11.448 1.00 95.25 192 THR A N 1
ATOM 1498 C CA . THR A 1 192 ? -6.367 -10.039 10.132 1.00 95.25 192 THR A CA 1
ATOM 1499 C C . THR A 1 192 ? -6.353 -8.902 9.108 1.00 95.25 192 THR A C 1
ATOM 1501 O O . THR A 1 192 ? -5.839 -9.082 8.004 1.00 95.25 192 THR A O 1
ATOM 1504 N N . CYS A 1 193 ? -6.856 -7.714 9.469 1.00 95.38 193 CYS A N 1
ATOM 1505 C CA . CYS A 1 193 ? -6.818 -6.538 8.595 1.00 95.38 193 CYS A CA 1
ATOM 1506 C C . CYS A 1 193 ? -5.376 -6.133 8.268 1.00 95.38 193 CYS A C 1
ATOM 1508 O O . CYS A 1 193 ? -5.054 -5.919 7.101 1.00 95.38 193 CYS A O 1
ATOM 1510 N N . LEU A 1 194 ? -4.503 -6.099 9.281 1.00 93.94 194 LEU A N 1
ATOM 1511 C CA . LEU A 1 194 ? -3.071 -5.837 9.126 1.00 93.94 194 LEU A CA 1
ATOM 1512 C C . LEU A 1 194 ? -2.385 -6.877 8.241 1.00 93.94 194 LEU A C 1
ATOM 1514 O O . LEU A 1 194 ? -1.656 -6.508 7.331 1.00 93.94 194 LEU A O 1
ATOM 1518 N N . ALA A 1 195 ? -2.654 -8.170 8.429 1.00 92.94 195 ALA A N 1
ATOM 1519 C CA . ALA A 1 195 ? -2.063 -9.220 7.604 1.00 92.94 195 ALA A CA 1
ATOM 1520 C C . ALA A 1 195 ? -2.467 -9.084 6.127 1.00 92.94 195 ALA A C 1
ATOM 1522 O O . ALA A 1 195 ? -1.602 -9.101 5.251 1.00 92.94 195 ALA A O 1
ATOM 1523 N N . VAL A 1 196 ? -3.765 -8.893 5.846 1.00 94.88 196 VAL A N 1
ATOM 1524 C CA . VAL A 1 196 ? -4.273 -8.671 4.480 1.00 94.88 196 VAL A CA 1
ATOM 1525 C C . VAL A 1 196 ? -3.613 -7.440 3.866 1.00 94.88 196 VAL A C 1
ATOM 1527 O O . VAL A 1 196 ? -3.069 -7.504 2.764 1.00 94.88 196 VAL A O 1
ATOM 1530 N N . ARG A 1 197 ? -3.616 -6.325 4.600 1.00 93.06 197 ARG A N 1
ATOM 1531 C CA . ARG A 1 197 ? -2.981 -5.078 4.188 1.00 93.06 197 ARG A CA 1
ATOM 1532 C C . ARG A 1 197 ? -1.495 -5.260 3.881 1.00 93.06 197 ARG A C 1
ATOM 1534 O O . ARG A 1 197 ? -1.039 -4.824 2.826 1.00 93.06 197 ARG A O 1
ATOM 1541 N N . ASN A 1 198 ? -0.748 -5.878 4.786 1.00 91.75 198 ASN A N 1
ATOM 1542 C CA . ASN A 1 198 ? 0.702 -5.978 4.698 1.00 91.75 198 ASN A CA 1
ATOM 1543 C C . ASN A 1 198 ? 1.124 -6.856 3.533 1.00 91.75 198 ASN A C 1
ATOM 1545 O O . ASN A 1 198 ? 1.992 -6.453 2.766 1.00 91.75 198 ASN A O 1
ATOM 1549 N N . ILE A 1 199 ? 0.470 -8.004 3.336 1.00 91.12 199 ILE A N 1
ATOM 1550 C CA . ILE A 1 199 ? 0.737 -8.863 2.177 1.00 91.12 199 ILE A CA 1
ATOM 1551 C C . ILE A 1 199 ? 0.538 -8.070 0.880 1.00 91.12 199 ILE A C 1
ATOM 1553 O O . ILE A 1 199 ? 1.396 -8.099 0.003 1.00 91.12 199 ILE A O 1
ATOM 1557 N N . LEU A 1 200 ? -0.561 -7.323 0.763 1.00 93.81 200 LEU A N 1
ATOM 1558 C CA . LEU A 1 200 ? -0.869 -6.580 -0.457 1.00 93.81 200 LEU A CA 1
ATOM 1559 C C . LEU A 1 200 ? 0.074 -5.384 -0.670 1.00 93.81 200 LEU A C 1
ATOM 1561 O O . LEU A 1 200 ? 0.509 -5.153 -1.795 1.00 93.81 200 LEU A O 1
ATOM 1565 N N . SER A 1 201 ? 0.400 -4.620 0.378 1.00 90.62 201 SER A N 1
ATOM 1566 C CA . SER A 1 201 ? 1.199 -3.387 0.270 1.00 90.62 201 SER A CA 1
ATOM 1567 C C . SER A 1 201 ? 2.697 -3.647 0.132 1.00 90.62 201 SER A C 1
ATOM 1569 O O . SER A 1 201 ? 3.334 -3.109 -0.776 1.00 90.62 201 SER A O 1
ATOM 1571 N N . ILE A 1 202 ? 3.248 -4.542 0.954 1.00 88.25 202 ILE A N 1
ATOM 1572 C CA . ILE A 1 202 ? 4.684 -4.861 0.955 1.00 88.25 202 ILE A CA 1
ATOM 1573 C C . ILE A 1 202 ? 5.103 -5.503 -0.365 1.00 88.25 202 ILE A C 1
ATOM 1575 O O . ILE A 1 202 ? 6.217 -5.292 -0.828 1.00 88.25 202 ILE A O 1
ATOM 1579 N N . ILE A 1 203 ? 4.210 -6.266 -0.996 1.00 90.06 203 ILE A N 1
ATOM 1580 C CA . ILE A 1 203 ? 4.481 -6.889 -2.292 1.00 90.06 203 ILE A CA 1
ATOM 1581 C C . ILE A 1 203 ? 4.274 -5.904 -3.450 1.00 90.06 203 ILE A C 1
ATOM 1583 O O . ILE A 1 203 ? 5.023 -5.942 -4.426 1.00 90.06 203 ILE A O 1
ATOM 1587 N N . ALA A 1 204 ? 3.274 -5.023 -3.374 1.00 91.75 204 ALA A N 1
ATOM 1588 C CA . ALA A 1 204 ? 2.957 -4.105 -4.466 1.00 91.75 204 ALA A CA 1
ATOM 1589 C C . ALA A 1 204 ? 4.093 -3.119 -4.765 1.00 91.75 204 ALA A C 1
ATOM 1591 O O . ALA A 1 204 ? 4.388 -2.881 -5.938 1.00 91.75 204 ALA A O 1
ATOM 1592 N N . TYR A 1 205 ? 4.744 -2.572 -3.732 1.00 90.44 205 TYR A N 1
ATOM 1593 C CA . TYR A 1 205 ? 5.776 -1.550 -3.918 1.00 90.44 205 TYR A CA 1
ATOM 1594 C C . TYR A 1 205 ? 6.993 -2.051 -4.722 1.00 90.44 205 TYR A C 1
ATOM 1596 O O . TYR A 1 205 ? 7.288 -1.459 -5.766 1.00 90.44 205 TYR A O 1
ATOM 1604 N N . PRO A 1 206 ? 7.652 -3.166 -4.350 1.00 87.62 206 PRO A N 1
ATOM 1605 C CA . PRO A 1 206 ? 8.776 -3.703 -5.112 1.00 87.62 206 PRO A CA 1
ATOM 1606 C C . PRO A 1 206 ? 8.382 -4.136 -6.516 1.00 87.62 206 PRO A C 1
ATOM 1608 O O . PRO A 1 206 ? 9.085 -3.839 -7.475 1.00 87.62 206 PRO A O 1
ATOM 1611 N N . VAL A 1 207 ? 7.232 -4.800 -6.659 1.00 90.69 207 VAL A N 1
ATOM 1612 C CA . VAL A 1 207 ? 6.734 -5.254 -7.961 1.00 90.69 207 VAL A CA 1
ATOM 1613 C C . VAL A 1 207 ? 6.545 -4.080 -8.924 1.00 90.69 207 VAL A C 1
ATOM 1615 O O . VAL A 1 207 ? 6.938 -4.174 -10.086 1.00 90.69 207 VAL A O 1
ATOM 1618 N N . LEU A 1 208 ? 5.997 -2.958 -8.450 1.00 92.19 208 LEU A N 1
ATOM 1619 C CA . LEU A 1 208 ? 5.865 -1.735 -9.243 1.00 92.19 208 LEU A CA 1
ATOM 1620 C C . LEU A 1 208 ? 7.226 -1.188 -9.680 1.00 92.19 208 LEU A C 1
ATOM 1622 O O . LEU A 1 208 ? 7.397 -0.865 -10.855 1.00 92.19 208 LEU A O 1
ATOM 1626 N N . LEU A 1 209 ? 8.199 -1.104 -8.769 1.00 90.00 209 LEU A N 1
ATOM 1627 C CA . LEU A 1 209 ? 9.539 -0.613 -9.100 1.00 90.00 209 LEU A CA 1
ATOM 1628 C C . LEU A 1 209 ? 10.253 -1.524 -10.110 1.00 90.00 209 LEU A C 1
ATOM 1630 O O . LEU A 1 209 ? 10.809 -1.027 -11.091 1.00 90.00 209 LEU A O 1
ATOM 1634 N N . ILE A 1 210 ? 10.156 -2.843 -9.934 1.00 88.19 210 ILE A N 1
ATOM 1635 C CA . ILE A 1 210 ? 10.692 -3.834 -10.874 1.00 88.19 210 ILE A CA 1
ATOM 1636 C C . ILE A 1 210 ? 10.055 -3.646 -12.257 1.00 88.19 210 ILE A C 1
ATOM 1638 O O . ILE A 1 210 ? 10.768 -3.550 -13.252 1.00 88.19 210 ILE A O 1
ATOM 1642 N N . LEU A 1 211 ? 8.726 -3.513 -12.340 1.00 88.88 211 LEU A N 1
ATOM 1643 C CA . LEU A 1 211 ? 8.033 -3.301 -13.615 1.00 88.88 211 LEU A CA 1
ATOM 1644 C C . LEU A 1 211 ? 8.417 -1.980 -14.295 1.00 88.88 211 LEU A C 1
ATOM 1646 O O . LEU A 1 211 ? 8.503 -1.940 -15.524 1.00 88.88 211 LEU A O 1
ATOM 1650 N N . ILE A 1 212 ? 8.634 -0.903 -13.529 1.00 89.25 212 ILE A N 1
ATOM 1651 C CA . ILE A 1 212 ? 9.094 0.388 -14.068 1.00 89.25 212 ILE A CA 1
ATOM 1652 C C . ILE A 1 212 ? 10.503 0.243 -14.645 1.00 89.25 212 ILE A C 1
ATOM 1654 O O . ILE A 1 212 ? 10.764 0.724 -15.751 1.00 89.25 212 ILE A O 1
ATOM 1658 N N . LYS A 1 213 ? 11.401 -0.441 -13.931 1.00 87.12 213 LYS A N 1
ATOM 1659 C CA . LYS A 1 213 ? 12.752 -0.709 -14.423 1.00 87.12 213 LYS A CA 1
ATOM 1660 C C . LYS A 1 213 ? 12.723 -1.587 -15.675 1.00 87.12 213 LYS A C 1
ATOM 1662 O O . LYS A 1 213 ? 13.324 -1.191 -16.662 1.00 87.12 213 LYS A O 1
ATOM 1667 N N . GLN A 1 214 ? 11.963 -2.682 -15.692 1.00 84.88 214 GLN A N 1
ATOM 1668 C CA . GLN A 1 214 ? 11.795 -3.531 -16.885 1.00 84.88 214 GLN A CA 1
ATOM 1669 C C . GLN A 1 214 ? 11.190 -2.788 -18.081 1.00 84.88 214 GLN A C 1
ATOM 1671 O O . GLN A 1 214 ? 11.394 -3.159 -19.228 1.00 84.88 214 GLN A O 1
ATOM 1676 N N . ALA A 1 215 ? 10.383 -1.755 -17.835 1.00 82.75 215 ALA A N 1
ATOM 1677 C CA . ALA A 1 215 ? 9.830 -0.929 -18.900 1.00 82.75 215 ALA A CA 1
ATOM 1678 C C . ALA A 1 215 ? 10.809 0.152 -19.393 1.00 82.75 215 ALA A C 1
ATOM 1680 O O . ALA A 1 215 ? 10.483 0.854 -20.350 1.00 82.75 215 ALA A O 1
ATOM 1681 N N . SER A 1 216 ? 11.957 0.337 -18.731 1.00 80.12 216 SER A N 1
ATOM 1682 C CA . SER A 1 216 ? 12.924 1.384 -19.061 1.00 80.12 216 SER A CA 1
ATOM 1683 C C . SER A 1 216 ? 13.756 0.976 -20.286 1.00 80.12 216 SER A C 1
ATOM 1685 O O . SER A 1 216 ? 14.372 -0.079 -20.263 1.00 80.12 216 SER A O 1
ATOM 1687 N N . PRO A 1 217 ? 13.830 1.803 -21.347 1.00 70.69 217 PRO A N 1
ATOM 1688 C CA . PRO A 1 217 ? 14.422 1.406 -22.629 1.00 70.69 217 PRO A CA 1
ATOM 1689 C C . PRO A 1 217 ? 15.957 1.414 -22.640 1.00 70.69 217 PRO A C 1
ATOM 1691 O O . PRO A 1 217 ? 16.562 0.933 -23.589 1.00 70.69 217 PRO A O 1
ATOM 1694 N N . SER A 1 218 ? 16.596 2.055 -21.657 1.00 70.56 218 SER A N 1
ATOM 1695 C CA . SER A 1 218 ? 18.051 2.029 -21.468 1.00 70.56 218 SER A CA 1
ATOM 1696 C C . SER A 1 218 ? 18.442 2.578 -20.095 1.00 70.56 218 SER A C 1
ATOM 1698 O O . SER A 1 218 ? 17.747 3.423 -19.519 1.00 70.56 218 SER A O 1
ATOM 1700 N N . ASP A 1 219 ? 19.617 2.189 -19.605 1.00 70.62 219 ASP A N 1
ATOM 1701 C CA . ASP A 1 219 ? 20.162 2.707 -18.345 1.00 70.62 219 ASP A CA 1
ATOM 1702 C C . ASP A 1 219 ? 20.500 4.204 -18.391 1.00 70.62 219 ASP A C 1
ATOM 1704 O O . ASP A 1 219 ? 20.438 4.893 -17.370 1.00 70.62 219 ASP A O 1
ATOM 1708 N N . SER A 1 220 ? 20.768 4.748 -19.583 1.00 70.56 220 SER A N 1
ATOM 1709 C CA . SER A 1 220 ? 21.034 6.179 -19.785 1.00 70.56 220 SER A CA 1
ATOM 1710 C C . SER A 1 220 ? 19.841 7.063 -19.391 1.00 70.56 220 SER A C 1
ATOM 1712 O O . SER A 1 220 ? 20.022 8.188 -18.918 1.00 70.56 220 SER A O 1
ATOM 1714 N N . VAL A 1 221 ? 18.609 6.558 -19.529 1.00 78.31 221 VAL A N 1
ATOM 1715 C CA . VAL A 1 221 ? 17.386 7.312 -19.203 1.00 78.31 221 VAL A CA 1
ATOM 1716 C C . VAL A 1 221 ? 16.823 6.992 -17.820 1.00 78.31 221 VAL A C 1
ATOM 1718 O O . VAL A 1 221 ? 15.930 7.696 -17.336 1.00 78.31 221 VAL A O 1
ATOM 1721 N N . LEU A 1 222 ? 17.374 5.977 -17.151 1.00 80.25 222 LEU A N 1
ATOM 1722 C CA . LEU A 1 222 ? 16.882 5.475 -15.874 1.00 80.25 222 LEU A CA 1
ATOM 1723 C C . LEU A 1 222 ? 16.908 6.536 -14.773 1.00 80.25 222 LEU A C 1
ATOM 1725 O O . LEU A 1 222 ? 15.981 6.606 -13.975 1.00 80.25 222 LEU A O 1
ATOM 1729 N N . GLY A 1 223 ? 17.912 7.418 -14.764 1.00 80.44 223 GLY A N 1
ATOM 1730 C CA . GLY A 1 223 ? 17.976 8.524 -13.803 1.00 80.44 223 GLY A CA 1
ATOM 1731 C C . GLY A 1 223 ? 16.772 9.471 -13.897 1.00 80.44 223 GLY A C 1
ATOM 1732 O O . GLY A 1 223 ? 16.255 9.917 -12.874 1.00 80.44 223 GLY A O 1
ATOM 1733 N N . LYS A 1 224 ? 16.263 9.727 -15.112 1.00 84.19 224 LYS A N 1
ATOM 1734 C CA . LYS A 1 224 ? 15.080 10.580 -15.330 1.00 84.19 224 LYS A CA 1
ATOM 1735 C C . LYS A 1 224 ? 13.795 9.883 -14.888 1.00 84.19 224 LYS A C 1
ATOM 1737 O O . LYS A 1 224 ? 12.945 10.514 -14.264 1.00 84.19 224 LYS A O 1
ATOM 1742 N N . ILE A 1 225 ? 13.668 8.595 -15.202 1.00 86.81 225 ILE A N 1
ATOM 1743 C CA . ILE A 1 225 ? 12.527 7.760 -14.799 1.00 86.81 225 ILE A CA 1
ATOM 1744 C C . ILE A 1 225 ? 12.492 7.636 -13.274 1.00 86.81 225 ILE A C 1
ATOM 1746 O O . ILE A 1 225 ? 11.443 7.850 -12.671 1.00 86.81 225 ILE A O 1
ATOM 1750 N N . ASN A 1 226 ? 13.645 7.392 -12.648 1.00 86.88 226 ASN A N 1
ATOM 1751 C CA . ASN A 1 226 ? 13.786 7.316 -11.200 1.00 86.88 226 ASN A CA 1
ATOM 1752 C C . ASN A 1 226 ? 13.419 8.638 -10.524 1.00 86.88 226 ASN A C 1
ATOM 1754 O O . ASN A 1 226 ? 12.618 8.653 -9.597 1.00 86.88 226 ASN A O 1
ATOM 1758 N N . GLY A 1 227 ? 13.938 9.761 -11.034 1.00 86.38 227 GLY A N 1
ATOM 1759 C CA . GLY A 1 227 ? 13.590 11.089 -10.532 1.00 86.38 227 GLY A CA 1
ATOM 1760 C C . GLY A 1 227 ? 12.085 11.365 -10.588 1.00 86.38 227 GLY A C 1
ATOM 1761 O O . GLY A 1 227 ? 11.521 11.884 -9.622 1.00 86.38 227 GLY A O 1
ATOM 1762 N N . LEU A 1 228 ? 11.417 10.969 -11.681 1.00 90.31 228 LEU A N 1
ATOM 1763 C CA . LEU A 1 228 ? 9.966 11.109 -11.813 1.00 90.31 228 LEU A CA 1
ATOM 1764 C C . LEU A 1 228 ? 9.207 10.175 -10.860 1.00 90.31 228 LEU A C 1
ATOM 1766 O O . LEU A 1 228 ? 8.299 10.637 -10.175 1.00 90.31 228 LEU A O 1
ATOM 1770 N N . ALA A 1 229 ? 9.581 8.896 -10.780 1.00 89.06 229 ALA A N 1
ATOM 1771 C CA . ALA A 1 229 ? 8.969 7.923 -9.875 1.00 89.06 229 ALA A CA 1
ATOM 1772 C C . ALA A 1 229 ? 9.106 8.349 -8.402 1.00 89.06 229 ALA A C 1
ATOM 1774 O O . ALA A 1 229 ? 8.124 8.345 -7.658 1.00 89.06 229 ALA A O 1
ATOM 1775 N N . ALA A 1 230 ? 10.299 8.793 -7.998 1.00 88.12 230 ALA A N 1
ATOM 1776 C CA . ALA A 1 230 ? 10.576 9.280 -6.651 1.00 88.12 230 ALA A CA 1
ATOM 1777 C C . ALA A 1 230 ? 9.770 10.539 -6.327 1.00 88.12 230 ALA A C 1
ATOM 1779 O O . ALA A 1 230 ? 9.169 10.621 -5.257 1.00 88.12 230 ALA A O 1
ATOM 1780 N N . SER A 1 231 ? 9.695 11.487 -7.263 1.00 92.12 231 SER A N 1
ATOM 1781 C CA . SER A 1 231 ? 8.938 12.730 -7.094 1.00 92.12 231 SER A CA 1
ATOM 1782 C C . SER A 1 231 ? 7.429 12.486 -7.044 1.00 92.12 231 SER A C 1
ATOM 1784 O O . SER A 1 231 ? 6.755 13.034 -6.176 1.00 92.12 231 SER A O 1
ATOM 1786 N N . ALA A 1 232 ? 6.895 11.625 -7.914 1.00 92.38 232 ALA A N 1
ATOM 1787 C CA . ALA A 1 232 ? 5.486 11.239 -7.905 1.00 92.38 232 ALA A CA 1
ATOM 1788 C C . ALA A 1 232 ? 5.120 10.520 -6.598 1.00 92.38 232 ALA A C 1
ATOM 1790 O O . ALA A 1 232 ? 4.139 10.869 -5.945 1.00 92.38 232 ALA A O 1
ATOM 1791 N N . GLY A 1 233 ? 5.964 9.580 -6.161 1.00 89.38 233 GLY A N 1
ATOM 1792 C CA . GLY A 1 233 ? 5.817 8.928 -4.867 1.00 89.38 233 GLY A CA 1
ATOM 1793 C C . GLY A 1 233 ? 5.884 9.921 -3.704 1.00 89.38 233 GLY A C 1
ATOM 1794 O O . GLY A 1 233 ? 5.073 9.834 -2.789 1.00 89.38 233 GLY A O 1
ATOM 1795 N N . ALA A 1 234 ? 6.824 10.867 -3.704 1.00 89.38 234 ALA A N 1
ATOM 1796 C CA . ALA A 1 234 ? 6.938 11.878 -2.652 1.00 89.38 234 ALA A CA 1
ATOM 1797 C C . ALA A 1 234 ? 5.700 12.787 -2.604 1.00 89.38 234 ALA A C 1
ATOM 1799 O O . ALA A 1 234 ? 5.120 12.958 -1.536 1.00 89.38 234 ALA A O 1
ATOM 1800 N N . ALA A 1 235 ? 5.238 13.282 -3.756 1.00 92.31 235 ALA A N 1
ATOM 1801 C CA . ALA A 1 235 ? 4.035 14.103 -3.856 1.00 92.31 235 ALA A CA 1
ATOM 1802 C C . ALA A 1 235 ? 2.799 13.369 -3.310 1.00 92.31 235 ALA A C 1
ATOM 1804 O O . ALA A 1 235 ? 2.066 13.923 -2.490 1.00 92.31 235 ALA A O 1
ATOM 1805 N N . SER A 1 236 ? 2.611 12.099 -3.683 1.00 93.62 236 SER A N 1
ATOM 1806 C CA . SER A 1 236 ? 1.541 11.262 -3.132 1.00 93.62 236 SER A CA 1
ATOM 1807 C C . SER A 1 236 ? 1.627 11.129 -1.610 1.00 93.62 236 SER A C 1
ATOM 1809 O O . SER A 1 236 ? 0.613 11.297 -0.934 1.00 93.62 236 SER A O 1
ATOM 1811 N N . ARG A 1 237 ? 2.826 10.886 -1.054 1.00 90.69 237 ARG A N 1
ATOM 1812 C CA . ARG A 1 237 ? 3.040 10.798 0.405 1.00 90.69 237 ARG A CA 1
ATOM 1813 C C . ARG A 1 237 ? 2.756 12.119 1.119 1.00 90.69 237 ARG A C 1
ATOM 1815 O O . ARG A 1 237 ? 2.273 12.102 2.241 1.00 90.69 237 ARG A O 1
ATOM 1822 N N . THR A 1 238 ? 3.041 13.255 0.488 1.00 92.56 238 THR A N 1
ATOM 1823 C CA . THR A 1 238 ? 2.770 14.579 1.065 1.00 92.56 238 THR A CA 1
ATOM 1824 C C . THR A 1 238 ? 1.277 14.902 1.084 1.00 92.56 238 THR A C 1
ATOM 1826 O O . THR A 1 238 ? 0.788 15.489 2.046 1.00 92.56 238 THR A O 1
ATOM 1829 N N . VAL A 1 239 ? 0.543 14.524 0.035 1.00 94.56 239 VAL A N 1
ATOM 1830 C CA . VAL A 1 239 ? -0.872 14.889 -0.138 1.00 94.56 239 VAL A CA 1
ATOM 1831 C C . VAL A 1 239 ? -1.827 13.905 0.552 1.00 94.56 239 VAL A C 1
ATOM 1833 O O . VAL A 1 239 ? -2.909 14.304 0.985 1.00 94.56 239 VAL A O 1
ATOM 1836 N N . ALA A 1 240 ? -1.446 12.633 0.692 1.00 94.00 240 ALA A N 1
ATOM 1837 C CA . ALA A 1 240 ? -2.303 11.603 1.279 1.00 94.00 240 ALA A CA 1
ATOM 1838 C C . ALA A 1 240 ? -2.752 11.900 2.727 1.00 94.00 240 ALA A C 1
ATOM 1840 O O . ALA A 1 240 ? -3.963 11.868 2.963 1.00 94.00 240 ALA A O 1
ATOM 1841 N N . PRO A 1 241 ? -1.868 12.240 3.689 1.00 93.38 241 PRO A N 1
ATOM 1842 C CA . PRO A 1 241 ? -2.275 12.433 5.083 1.00 93.38 241 PRO A CA 1
ATOM 1843 C C . PRO A 1 241 ? -3.230 13.621 5.294 1.00 93.38 241 PRO A C 1
ATOM 1845 O O . PRO A 1 241 ? -4.241 13.429 5.970 1.00 93.38 241 PRO A O 1
ATOM 1848 N N . PRO A 1 242 ? -3.002 14.818 4.704 1.00 94.81 242 PRO A N 1
ATOM 1849 C CA . PRO A 1 242 ? -3.947 15.930 4.817 1.00 94.81 242 PRO A CA 1
ATOM 1850 C C . PRO A 1 242 ? -5.339 15.599 4.275 1.00 94.81 242 PRO A C 1
ATOM 1852 O O . PRO A 1 242 ? -6.338 15.899 4.928 1.00 94.81 242 PRO A O 1
ATOM 1855 N N . ILE A 1 243 ? -5.418 14.949 3.106 1.00 95.31 243 ILE A N 1
ATOM 1856 C CA . ILE A 1 243 ? -6.706 14.569 2.517 1.00 95.31 243 ILE A CA 1
ATOM 1857 C C . ILE A 1 243 ? -7.391 13.508 3.384 1.00 95.31 243 ILE A C 1
ATOM 1859 O O . ILE A 1 243 ? -8.562 13.660 3.721 1.00 95.31 243 ILE A O 1
ATOM 1863 N N . ALA A 1 244 ? -6.668 12.469 3.801 1.00 93.06 244 ALA A N 1
ATOM 1864 C CA . ALA A 1 244 ? -7.211 11.424 4.662 1.00 93.06 244 ALA A CA 1
ATOM 1865 C C . ALA A 1 244 ? -7.727 11.982 5.997 1.00 93.06 244 ALA A C 1
ATOM 1867 O O . ALA A 1 244 ? -8.840 11.654 6.404 1.00 93.06 244 ALA A O 1
ATOM 1868 N N . GLY A 1 245 ? -6.964 12.871 6.640 1.00 93.00 245 GLY A N 1
ATOM 1869 C CA . GLY A 1 245 ? -7.372 13.551 7.868 1.00 93.00 245 GLY A CA 1
ATOM 1870 C C . GLY A 1 245 ? -8.619 14.415 7.676 1.00 93.00 245 GLY A C 1
ATOM 1871 O O . GLY A 1 245 ? -9.525 14.363 8.504 1.00 93.00 245 GLY A O 1
ATOM 1872 N N . TYR A 1 246 ? -8.717 15.142 6.559 1.00 94.31 246 TYR A N 1
ATOM 1873 C CA . TYR A 1 246 ? -9.912 15.918 6.217 1.00 94.31 246 TYR A CA 1
ATOM 1874 C C . TYR A 1 246 ? -11.149 15.028 6.021 1.00 94.31 246 TYR A C 1
ATOM 1876 O O . TYR A 1 246 ? -12.198 15.302 6.612 1.00 94.31 246 TYR A O 1
ATOM 1884 N N . LEU A 1 247 ? -11.035 13.938 5.248 1.00 93.75 247 LEU A N 1
ATOM 1885 C CA . LEU A 1 247 ? -12.137 12.983 5.075 1.00 93.75 247 LEU A CA 1
ATOM 1886 C C . LEU A 1 247 ? -12.525 12.323 6.401 1.00 93.75 247 LEU A C 1
ATOM 1888 O O . LEU A 1 247 ? -13.712 12.122 6.645 1.00 93.75 247 LEU A O 1
ATOM 1892 N N . TYR A 1 248 ? -11.552 11.990 7.252 1.00 91.75 248 TYR A N 1
ATOM 1893 C CA . TYR A 1 248 ? -11.814 11.365 8.546 1.00 91.75 248 TYR A CA 1
ATOM 1894 C C . TYR A 1 248 ? -12.512 12.329 9.509 1.00 91.75 248 TYR A C 1
ATOM 1896 O O . TYR A 1 248 ? -13.511 11.957 10.118 1.00 91.75 248 TYR A O 1
ATOM 1904 N N . SER A 1 249 ? -12.049 13.581 9.595 1.00 90.38 249 SER A N 1
ATOM 1905 C CA . SER A 1 249 ? -12.682 14.630 10.407 1.00 90.38 249 SER A CA 1
ATOM 1906 C C . SER A 1 249 ? -14.119 14.880 9.958 1.00 90.38 249 SER A C 1
ATOM 1908 O O . SER A 1 249 ? -15.040 14.820 10.768 1.00 90.38 249 SER A O 1
ATOM 1910 N N . THR A 1 250 ? -14.322 15.062 8.649 1.00 90.31 250 THR A N 1
ATOM 1911 C CA . THR A 1 250 ? -15.658 15.243 8.062 1.00 90.31 250 THR A CA 1
ATOM 1912 C C . THR A 1 250 ? -16.541 14.027 8.346 1.00 90.31 250 THR A C 1
ATOM 1914 O O . THR A 1 250 ? -17.687 14.175 8.756 1.00 90.31 250 THR A O 1
ATOM 1917 N N . GLY A 1 251 ? -15.997 12.816 8.180 1.00 87.25 251 GLY A N 1
ATOM 1918 C CA . GLY A 1 251 ? -16.667 11.558 8.500 1.00 87.25 251 GLY A CA 1
ATOM 1919 C C . GLY A 1 251 ? -17.081 11.465 9.968 1.00 87.25 251 GLY A C 1
ATOM 1920 O O . GLY A 1 251 ? -18.187 11.024 10.263 1.00 87.25 251 GLY A O 1
ATOM 1921 N N . SER A 1 252 ? -16.236 11.920 10.892 1.00 85.56 252 SER A N 1
ATOM 1922 C CA . SER A 1 252 ? -16.540 11.946 12.325 1.00 85.56 252 SER A CA 1
ATOM 1923 C C . SER A 1 252 ? -17.707 12.890 12.645 1.00 85.56 252 SER A C 1
ATOM 1925 O O . SER A 1 252 ? -18.649 12.485 13.329 1.00 85.56 252 SER A O 1
ATOM 1927 N N . GLU A 1 253 ? -17.727 14.092 12.057 1.00 86.25 253 GLU A N 1
ATOM 1928 C CA . GLU A 1 253 ? -18.819 15.068 12.222 1.00 86.25 253 GLU A CA 1
ATOM 1929 C C . GLU A 1 253 ? -20.181 14.519 11.766 1.00 86.25 253 GLU A C 1
ATOM 1931 O O . GLU A 1 253 ? -21.195 14.721 12.435 1.00 86.25 253 GLU A O 1
ATOM 1936 N N . ILE A 1 254 ? -20.208 13.764 10.662 1.00 84.75 254 ILE A N 1
ATOM 1937 C CA . ILE A 1 254 ? -21.432 13.139 10.131 1.00 84.75 254 ILE A CA 1
ATOM 1938 C C . ILE A 1 254 ? -21.702 11.728 10.694 1.00 84.75 254 ILE A C 1
ATOM 1940 O O . ILE A 1 254 ? -22.622 11.052 10.230 1.00 84.75 254 ILE A O 1
ATOM 1944 N N . ARG A 1 255 ? -20.925 11.263 11.687 1.00 82.44 255 ARG A N 1
ATOM 1945 C CA . ARG A 1 255 ? -21.010 9.912 12.290 1.00 82.44 255 ARG A CA 1
ATOM 1946 C C . ARG A 1 255 ? -20.858 8.754 11.285 1.00 82.44 255 ARG A C 1
ATOM 1948 O O . ARG A 1 255 ? -21.528 7.719 11.388 1.00 82.44 255 ARG A O 1
ATOM 1955 N N . PHE A 1 256 ? -19.973 8.945 10.315 1.00 85.31 256 PHE A N 1
ATOM 1956 C CA . PHE A 1 256 ? -19.635 8.017 9.243 1.00 85.31 256 PHE A CA 1
ATOM 1957 C C . PHE A 1 256 ? -18.119 8.036 8.962 1.00 85.31 256 PHE A C 1
ATOM 1959 O O . PHE A 1 256 ? -17.648 8.509 7.926 1.00 85.31 256 PHE A O 1
ATOM 1966 N N . THR A 1 257 ? -17.327 7.499 9.894 1.00 85.56 257 THR A N 1
ATOM 1967 C CA . THR A 1 257 ? -15.851 7.432 9.791 1.00 85.56 257 THR A CA 1
ATOM 1968 C C . THR A 1 257 ? -15.370 6.498 8.675 1.00 85.56 257 THR A C 1
ATOM 1970 O O . THR A 1 257 ? -14.262 6.658 8.157 1.00 85.56 257 THR A O 1
ATOM 1973 N N . ALA A 1 258 ? -16.232 5.582 8.215 1.00 88.81 258 ALA A N 1
ATOM 1974 C CA . ALA A 1 258 ? -16.006 4.743 7.038 1.00 88.81 258 ALA A CA 1
ATOM 1975 C C . ALA A 1 258 ? -15.719 5.548 5.755 1.00 88.81 258 ALA A C 1
ATOM 1977 O O . ALA A 1 258 ? -15.083 5.023 4.842 1.00 88.81 258 ALA A O 1
ATOM 1978 N N . LEU A 1 259 ? -16.119 6.827 5.694 1.00 90.94 259 LEU A N 1
ATOM 1979 C CA . LEU A 1 259 ? -15.896 7.705 4.543 1.00 90.94 259 LEU A CA 1
ATOM 1980 C C . LEU A 1 259 ? -14.427 7.768 4.110 1.00 90.94 259 LEU A C 1
ATOM 1982 O O . LEU A 1 259 ? -14.133 7.676 2.920 1.00 90.94 259 LEU A O 1
ATOM 1986 N N . ALA A 1 260 ? -13.499 7.905 5.060 1.00 91.88 260 ALA A N 1
ATOM 1987 C CA . ALA A 1 260 ? -12.072 8.022 4.758 1.00 91.88 260 ALA A CA 1
ATOM 1988 C C . ALA A 1 260 ? -11.491 6.711 4.195 1.00 91.88 260 ALA A C 1
ATOM 1990 O O . ALA A 1 260 ? -10.683 6.717 3.258 1.00 91.88 260 ALA A O 1
ATOM 1991 N N . TRP A 1 261 ? -11.960 5.580 4.726 1.00 94.44 261 TRP A N 1
ATOM 1992 C CA . TRP A 1 261 ? -11.582 4.243 4.279 1.00 94.44 261 TRP A CA 1
ATOM 1993 C C . TRP A 1 261 ? -12.121 3.949 2.883 1.00 94.44 261 TRP A C 1
ATOM 1995 O O . TRP A 1 261 ? -11.364 3.554 1.999 1.00 94.44 261 TRP A O 1
ATOM 2005 N N . TRP A 1 262 ? -13.405 4.204 2.643 1.00 94.88 262 TRP A N 1
ATOM 2006 C CA . TRP A 1 262 ? -14.031 3.950 1.346 1.00 94.88 262 TRP A CA 1
ATOM 2007 C C . TRP A 1 262 ? -13.626 4.972 0.277 1.00 94.88 262 TRP A C 1
ATOM 2009 O O . TRP A 1 262 ? -13.536 4.621 -0.896 1.00 94.88 262 TRP A O 1
ATOM 2019 N N . GLY A 1 263 ? -13.273 6.200 0.664 1.00 94.62 263 GLY A N 1
ATOM 2020 C CA . GLY A 1 263 ? -12.600 7.146 -0.227 1.00 94.62 263 GLY A CA 1
ATOM 2021 C C . GLY A 1 263 ? -11.249 6.605 -0.706 1.00 94.62 263 GLY A C 1
ATOM 2022 O O . GLY A 1 263 ? -10.955 6.623 -1.899 1.00 94.62 263 GLY A O 1
ATOM 2023 N N . SER A 1 264 ? -10.459 6.027 0.203 1.00 95.00 264 SER A N 1
ATOM 2024 C CA . SER A 1 264 ? -9.192 5.367 -0.149 1.00 95.00 264 SER A CA 1
ATOM 2025 C C . SER A 1 264 ? -9.406 4.095 -0.981 1.00 95.00 264 SER A C 1
ATOM 2027 O O . SER A 1 264 ? -8.665 3.850 -1.931 1.00 95.00 264 SER A O 1
ATOM 2029 N N . MET A 1 265 ? -10.461 3.325 -0.686 1.00 96.75 265 MET A N 1
ATOM 2030 C CA . MET A 1 265 ? -10.897 2.179 -1.492 1.00 96.75 265 MET A CA 1
ATOM 2031 C C . MET A 1 265 ? -11.222 2.595 -2.927 1.00 96.75 265 MET A C 1
ATOM 2033 O O . MET A 1 265 ? -10.801 1.918 -3.859 1.00 96.75 265 MET A O 1
ATOM 2037 N N . LEU A 1 266 ? -11.934 3.710 -3.122 1.00 97.00 266 LEU A N 1
ATOM 2038 C CA . LEU A 1 266 ? -12.253 4.229 -4.451 1.00 97.00 266 LEU A CA 1
ATOM 2039 C C . LEU A 1 266 ? -10.977 4.545 -5.237 1.00 97.00 266 LEU A C 1
ATOM 2041 O O . LEU A 1 266 ? -10.867 4.166 -6.399 1.00 97.00 266 LEU A O 1
ATOM 2045 N N . VAL A 1 267 ? -9.985 5.170 -4.599 1.00 96.81 267 VAL A N 1
ATOM 2046 C CA . VAL A 1 267 ? -8.689 5.441 -5.241 1.00 96.81 267 VAL A CA 1
ATOM 2047 C C . VAL A 1 267 ? -7.947 4.143 -5.585 1.00 96.81 267 VAL A C 1
ATOM 2049 O O . VAL A 1 267 ? -7.389 4.034 -6.676 1.00 96.81 267 VAL A O 1
ATOM 2052 N N . ALA A 1 268 ? -7.998 3.128 -4.718 1.00 96.06 268 ALA A N 1
ATOM 2053 C CA . ALA A 1 268 ? -7.446 1.806 -5.019 1.00 96.06 268 ALA A CA 1
ATOM 2054 C C . ALA A 1 268 ? -8.174 1.121 -6.194 1.00 96.06 268 ALA A C 1
ATOM 2056 O O . ALA A 1 268 ? -7.528 0.514 -7.045 1.00 96.06 268 ALA A O 1
ATOM 2057 N N . ILE A 1 269 ? -9.501 1.265 -6.298 1.00 97.06 269 ILE A N 1
ATOM 2058 C CA . ILE A 1 269 ? -10.286 0.773 -7.443 1.00 97.06 269 ILE A CA 1
ATOM 2059 C C . ILE A 1 269 ? -9.867 1.488 -8.726 1.00 97.06 269 ILE A C 1
ATOM 2061 O O . ILE A 1 269 ? -9.678 0.826 -9.740 1.00 97.06 269 ILE A O 1
ATOM 2065 N N . LEU A 1 270 ? -9.664 2.808 -8.696 1.00 95.62 270 LEU A N 1
ATOM 2066 C CA . LEU A 1 270 ? -9.156 3.548 -9.856 1.00 95.62 270 LEU 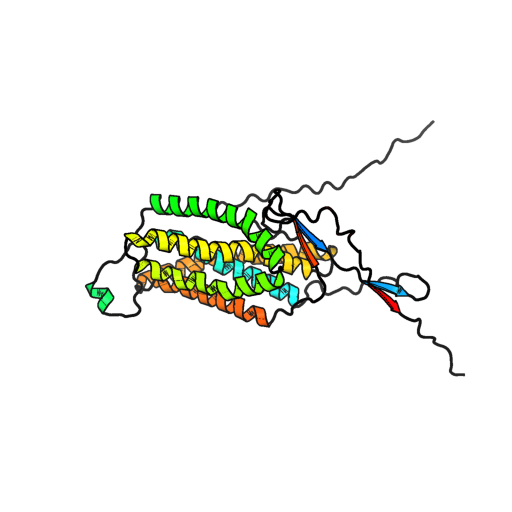A CA 1
ATOM 2067 C C . LEU A 1 270 ? -7.774 3.037 -10.290 1.00 95.62 270 LEU A C 1
ATOM 2069 O O . LEU A 1 270 ? -7.538 2.870 -11.485 1.00 95.62 270 LEU A O 1
ATOM 2073 N N . GLY A 1 271 ? -6.895 2.712 -9.337 1.00 93.50 271 GLY A N 1
ATOM 2074 C CA . GLY A 1 271 ? -5.619 2.046 -9.618 1.00 93.50 271 GLY A CA 1
ATOM 2075 C C . GLY A 1 271 ? -5.793 0.663 -10.256 1.00 93.50 271 GLY A C 1
ATOM 2076 O O . GLY A 1 271 ? -5.113 0.337 -11.226 1.00 93.50 271 GLY A O 1
ATOM 2077 N N . ALA A 1 272 ? -6.754 -0.132 -9.781 1.00 93.69 272 ALA A N 1
ATOM 2078 C CA . ALA A 1 272 ? -7.083 -1.423 -10.383 1.00 93.69 272 ALA A CA 1
ATOM 2079 C C . ALA A 1 272 ? -7.683 -1.288 -11.790 1.00 93.69 272 ALA A C 1
ATOM 2081 O O . ALA A 1 272 ? -7.339 -2.065 -12.674 1.00 93.69 272 ALA A O 1
ATOM 2082 N N . MET A 1 273 ? -8.517 -0.277 -12.039 1.00 93.50 273 MET A N 1
ATOM 2083 C CA . MET A 1 273 ? -9.031 0.026 -13.379 1.00 93.50 273 MET A CA 1
ATOM 2084 C C . MET A 1 273 ? -7.912 0.476 -14.323 1.00 93.50 273 MET A C 1
ATOM 2086 O O . MET A 1 273 ? -7.932 0.155 -15.512 1.00 93.50 273 MET A O 1
ATOM 2090 N N . GLN A 1 274 ? -6.909 1.191 -13.802 1.00 92.44 274 GLN A N 1
ATOM 2091 C CA . GLN A 1 274 ? -5.752 1.625 -14.579 1.00 92.44 274 GLN A CA 1
ATOM 2092 C C . GLN A 1 274 ? -4.982 0.439 -15.182 1.00 92.44 274 GLN A C 1
ATOM 2094 O O . GLN A 1 274 ? -4.412 0.565 -16.266 1.00 92.44 274 GLN A O 1
ATOM 2099 N N . LEU A 1 275 ? -5.006 -0.724 -14.526 1.00 89.38 275 LEU A N 1
ATOM 2100 C CA . LEU A 1 275 ? -4.332 -1.940 -14.977 1.00 89.38 275 LEU A CA 1
ATOM 2101 C C . LEU A 1 275 ? -4.716 -2.348 -16.408 1.00 89.38 275 LEU A C 1
ATOM 2103 O O . LEU A 1 275 ? -3.855 -2.809 -17.151 1.00 89.38 275 LEU A O 1
ATOM 2107 N N . TRP A 1 276 ? -5.966 -2.122 -16.830 1.00 86.06 276 TRP A N 1
ATOM 2108 C CA . TRP A 1 276 ? -6.420 -2.440 -18.193 1.00 86.06 276 TRP A CA 1
ATOM 2109 C C . TRP A 1 276 ? -5.698 -1.643 -19.284 1.00 86.06 276 TRP A C 1
ATOM 2111 O O . TRP A 1 276 ? -5.642 -2.082 -20.430 1.00 86.06 276 TRP A O 1
ATOM 2121 N N . PHE A 1 277 ? -5.116 -0.494 -18.938 1.00 84.00 277 PHE A N 1
ATOM 2122 C CA . PHE A 1 277 ? -4.353 0.340 -19.865 1.00 84.00 277 PHE A CA 1
ATOM 2123 C C . PHE A 1 277 ? -2.858 -0.015 -19.906 1.00 84.00 277 PHE A C 1
ATOM 2125 O O . PHE A 1 277 ? -2.122 0.527 -20.737 1.00 84.00 277 PHE A O 1
ATOM 2132 N N . ILE A 1 278 ? -2.395 -0.917 -19.032 1.00 83.81 278 ILE A N 1
ATOM 2133 C CA . ILE A 1 278 ? -1.001 -1.363 -18.961 1.00 83.81 278 ILE A CA 1
ATOM 2134 C C . ILE A 1 278 ? -0.876 -2.682 -19.735 1.00 83.81 278 ILE A C 1
ATOM 2136 O O . ILE A 1 278 ? -1.271 -3.742 -19.261 1.00 83.81 278 ILE A O 1
ATOM 2140 N N . GLY A 1 279 ? -0.311 -2.636 -20.944 1.00 70.00 279 GLY A N 1
ATOM 2141 C CA . GLY A 1 279 ? -0.026 -3.850 -21.719 1.00 70.00 279 GLY A CA 1
ATOM 2142 C C . GLY A 1 279 ? 1.110 -4.676 -21.101 1.00 70.00 279 GLY A C 1
ATOM 2143 O O . GLY A 1 279 ? 2.124 -4.106 -20.694 1.00 70.00 279 GLY A O 1
ATOM 2144 N N . GLN A 1 280 ? 0.965 -6.007 -21.057 1.00 66.81 280 GLN A N 1
ATOM 2145 C CA . GLN A 1 280 ? 1.997 -6.953 -20.600 1.00 66.81 280 GLN A CA 1
ATOM 2146 C C . GLN A 1 280 ? 3.195 -6.985 -21.575 1.00 66.81 280 GLN A C 1
ATOM 2148 O O . GLN A 1 280 ? 3.002 -6.962 -22.787 1.00 66.81 280 GLN A O 1
ATOM 2153 N N . MET A 1 281 ? 4.435 -7.054 -21.059 1.00 58.06 281 MET A N 1
ATOM 2154 C CA . MET A 1 281 ? 5.635 -7.285 -21.894 1.00 58.06 281 MET A CA 1
ATOM 2155 C C . MET A 1 281 ? 5.858 -8.790 -21.972 1.00 58.06 281 MET A C 1
ATOM 2157 O O . MET A 1 281 ? 5.660 -9.491 -20.979 1.00 58.06 281 MET A O 1
ATOM 2161 N N . ARG A 1 282 ? 6.228 -9.280 -23.154 1.00 47.50 282 ARG A N 1
ATOM 2162 C CA . ARG A 1 282 ? 6.257 -10.713 -23.465 1.00 47.50 282 ARG A CA 1
ATOM 2163 C C . ARG A 1 282 ? 7.656 -11.351 -23.337 1.00 47.50 282 ARG A C 1
ATOM 2165 O O . ARG A 1 282 ? 7.721 -12.570 -23.415 1.00 47.50 282 ARG A O 1
ATOM 2172 N N . HIS A 1 283 ? 8.721 -10.569 -23.091 1.00 46.12 283 HIS A N 1
ATOM 2173 C CA . HIS A 1 283 ? 10.127 -11.009 -23.219 1.00 46.12 283 HIS A CA 1
ATOM 2174 C C . HIS A 1 283 ? 11.096 -10.449 -22.146 1.00 46.12 283 HIS A C 1
ATOM 2176 O O . HIS A 1 283 ? 12.151 -9.937 -22.484 1.00 46.12 283 HIS A O 1
ATOM 2182 N N . SER A 1 284 ? 10.755 -10.495 -20.852 1.00 50.28 284 SER A N 1
ATOM 2183 C CA . SER A 1 284 ? 11.734 -10.150 -19.796 1.00 50.28 284 SER A CA 1
ATOM 2184 C C . SER A 1 284 ? 11.619 -11.109 -18.617 1.00 50.28 284 SER A C 1
ATOM 2186 O O . SER A 1 284 ? 10.567 -11.182 -17.970 1.00 50.28 284 SER A O 1
ATOM 2188 N N . THR A 1 285 ? 12.699 -11.835 -18.332 1.00 50.16 285 THR A N 1
ATOM 2189 C CA . THR A 1 285 ? 12.766 -12.825 -17.248 1.00 50.16 285 THR A CA 1
ATOM 2190 C C . THR A 1 285 ? 13.319 -12.152 -15.986 1.00 50.16 285 THR A C 1
ATOM 2192 O O . THR A 1 285 ? 14.334 -11.461 -16.037 1.00 50.16 285 THR A O 1
ATOM 2195 N N . VAL A 1 286 ? 12.632 -12.301 -14.847 1.00 57.59 286 VAL A N 1
ATOM 2196 C CA . VAL A 1 286 ? 13.065 -11.737 -13.552 1.00 57.59 286 VAL A CA 1
ATOM 2197 C C . VAL A 1 286 ? 13.496 -12.862 -12.633 1.00 57.59 286 VAL A C 1
ATOM 2199 O O . VAL A 1 286 ? 12.681 -13.735 -12.334 1.00 57.59 286 VAL A O 1
ATOM 2202 N N . THR A 1 287 ? 14.721 -12.785 -12.118 1.00 55.53 287 THR A N 1
ATOM 2203 C CA . THR A 1 287 ? 15.222 -13.708 -11.096 1.00 55.53 287 THR A CA 1
ATOM 2204 C C . THR A 1 287 ? 15.411 -12.950 -9.786 1.00 55.53 287 THR A C 1
ATOM 2206 O O . THR A 1 287 ? 16.089 -11.924 -9.733 1.00 55.53 287 THR A O 1
ATOM 2209 N N . ILE A 1 288 ? 14.789 -13.439 -8.713 1.00 56.53 288 ILE A N 1
ATOM 2210 C CA . ILE A 1 288 ? 14.840 -12.819 -7.383 1.00 56.53 288 ILE A CA 1
ATOM 2211 C C . ILE A 1 288 ? 15.657 -13.728 -6.476 1.00 56.53 288 ILE A C 1
ATOM 2213 O O . ILE A 1 288 ? 15.230 -14.839 -6.168 1.00 56.53 288 ILE A O 1
ATOM 2217 N N . GLN A 1 289 ? 16.825 -13.254 -6.051 1.00 54.12 289 GLN A N 1
ATOM 2218 C CA . GLN A 1 289 ? 17.688 -13.946 -5.103 1.00 54.12 289 GLN A CA 1
ATOM 2219 C C . GLN A 1 289 ? 17.441 -13.418 -3.682 1.00 54.12 289 GLN A C 1
ATOM 2221 O O . GLN A 1 289 ? 17.587 -12.218 -3.430 1.00 54.12 289 GLN A O 1
ATOM 2226 N N . PRO A 1 290 ? 17.067 -14.277 -2.720 1.00 49.31 290 PRO A N 1
ATOM 2227 C CA . PRO A 1 290 ? 16.914 -13.853 -1.336 1.00 49.31 290 PRO A CA 1
ATOM 2228 C C . PRO A 1 290 ? 18.271 -13.539 -0.694 1.00 49.31 290 PRO A C 1
ATOM 2230 O O . PRO A 1 290 ? 19.223 -14.293 -0.874 1.00 49.31 290 PRO A O 1
ATOM 2233 N N . ALA A 1 291 ? 18.367 -12.483 0.123 1.00 45.88 291 ALA A N 1
ATOM 2234 C CA . ALA A 1 291 ? 19.625 -12.146 0.814 1.00 45.88 291 ALA A CA 1
ATOM 2235 C C . ALA A 1 291 ? 19.991 -13.097 1.967 1.00 45.88 291 ALA A C 1
ATOM 2237 O O . ALA A 1 291 ? 21.089 -13.021 2.515 1.00 45.88 291 ALA A O 1
ATOM 2238 N N . THR A 1 292 ? 19.088 -14.001 2.352 1.00 43.00 292 THR A N 1
ATOM 2239 C CA . THR A 1 292 ? 19.370 -15.073 3.314 1.00 43.00 292 THR A CA 1
ATOM 2240 C C . THR A 1 292 ? 19.140 -16.425 2.656 1.00 43.00 292 THR A C 1
ATOM 2242 O O . THR A 1 292 ? 18.224 -16.576 1.852 1.00 43.00 292 THR A O 1
ATOM 2245 N N . HIS A 1 293 ? 19.978 -17.412 2.991 1.00 44.66 293 HIS A N 1
ATOM 2246 C CA . HIS A 1 293 ? 19.885 -18.780 2.473 1.00 44.66 293 HIS A CA 1
ATOM 2247 C C . HIS A 1 293 ? 18.566 -19.415 2.950 1.00 44.66 293 HIS A C 1
ATOM 2249 O O . HIS A 1 293 ? 18.493 -20.040 4.007 1.00 44.66 293 HIS A O 1
ATOM 2255 N N . CYS A 1 294 ? 17.483 -19.187 2.213 1.00 43.16 294 CYS A N 1
ATOM 2256 C CA . CYS A 1 294 ? 16.167 -19.693 2.559 1.00 43.16 294 CYS A CA 1
ATOM 2257 C C . CYS A 1 294 ? 16.032 -21.107 1.985 1.00 43.16 294 CYS A C 1
ATOM 2259 O O . CYS A 1 294 ? 15.864 -21.279 0.785 1.00 43.16 294 CYS A O 1
ATOM 2261 N N . HIS A 1 295 ? 16.086 -22.124 2.849 1.00 49.62 295 HIS A N 1
ATOM 2262 C CA . HIS A 1 295 ? 16.016 -23.554 2.495 1.00 49.62 295 HIS A CA 1
ATOM 2263 C C . HIS A 1 295 ? 14.700 -23.978 1.790 1.00 49.62 295 HIS A C 1
ATOM 2265 O O . HIS A 1 295 ? 14.537 -25.135 1.413 1.00 49.62 295 HIS A O 1
ATOM 2271 N N . TYR A 1 296 ? 13.739 -23.060 1.643 1.00 48.31 296 TYR A N 1
ATOM 2272 C CA . TYR A 1 296 ? 12.454 -23.275 0.966 1.00 48.31 296 TYR A CA 1
ATOM 2273 C C . TYR A 1 296 ? 12.468 -22.929 -0.529 1.00 48.31 296 TYR A C 1
ATOM 2275 O O . TYR A 1 296 ? 11.496 -23.221 -1.226 1.00 48.31 296 TYR A O 1
ATOM 2283 N N . ILE A 1 297 ? 13.545 -22.317 -1.023 1.00 45.72 297 ILE A N 1
ATOM 2284 C CA . ILE A 1 297 ? 13.801 -22.152 -2.453 1.00 45.72 297 ILE A CA 1
ATOM 2285 C C . ILE A 1 297 ? 14.848 -23.213 -2.806 1.00 45.72 297 ILE A C 1
ATOM 2287 O O . ILE A 1 297 ? 15.910 -23.212 -2.178 1.00 45.72 297 ILE A O 1
ATOM 2291 N N . PRO A 1 298 ? 14.556 -24.159 -3.720 1.00 38.72 298 PRO A N 1
ATOM 2292 C CA . PRO A 1 298 ? 15.554 -25.113 -4.180 1.00 38.72 298 PRO A CA 1
ATOM 2293 C C . PRO A 1 298 ? 16.793 -24.349 -4.641 1.00 38.72 298 PRO A C 1
ATOM 2295 O O . PRO A 1 298 ? 16.688 -23.402 -5.420 1.00 38.72 298 PRO A O 1
ATOM 2298 N N . ASP A 1 299 ? 17.953 -24.733 -4.119 1.00 43.38 299 ASP A N 1
ATOM 2299 C CA . ASP A 1 299 ? 19.235 -24.221 -4.580 1.00 43.38 299 ASP A CA 1
ATOM 2300 C C . ASP A 1 299 ? 19.469 -24.806 -5.981 1.00 43.38 299 ASP A C 1
ATOM 2302 O O . ASP A 1 299 ? 20.125 -25.833 -6.133 1.00 43.38 299 ASP A O 1
ATOM 2306 N N . ASP A 1 300 ? 18.914 -24.175 -7.022 1.00 43.97 300 ASP A N 1
ATOM 2307 C CA . ASP A 1 300 ? 19.230 -24.450 -8.435 1.00 43.97 300 ASP A CA 1
ATOM 2308 C C . ASP A 1 300 ? 20.659 -23.969 -8.772 1.00 43.97 300 ASP A C 1
ATOM 2310 O O . ASP A 1 300 ? 20.958 -23.445 -9.844 1.00 43.97 300 ASP A O 1
ATOM 2314 N N . ARG A 1 301 ? 21.598 -24.156 -7.839 1.00 40.31 301 ARG A N 1
ATOM 2315 C CA . ARG A 1 301 ? 23.010 -23.803 -7.974 1.00 40.31 301 ARG A CA 1
ATOM 2316 C C . ARG A 1 301 ? 23.777 -24.708 -8.930 1.00 40.31 301 ARG A C 1
ATOM 2318 O O . ARG A 1 301 ? 24.982 -24.514 -9.068 1.00 40.31 301 ARG A O 1
ATOM 2325 N N . GLN A 1 302 ? 23.141 -25.689 -9.580 1.00 35.22 302 GLN A N 1
ATOM 2326 C CA . GLN A 1 302 ? 23.912 -26.714 -10.282 1.00 35.22 302 GLN A CA 1
ATOM 2327 C C . GLN A 1 302 ? 23.378 -27.249 -11.615 1.00 35.22 302 GLN A C 1
ATOM 2329 O O . GLN A 1 302 ? 24.019 -28.150 -12.143 1.00 35.22 302 GLN A O 1
ATOM 2334 N N . ASP A 1 303 ? 22.322 -26.686 -12.224 1.00 33.47 303 ASP A N 1
ATOM 2335 C CA . ASP A 1 303 ? 21.920 -27.143 -13.577 1.00 33.47 303 ASP A CA 1
ATOM 2336 C C . ASP A 1 303 ? 21.446 -26.063 -14.572 1.00 33.47 303 ASP A C 1
ATOM 2338 O O . ASP A 1 303 ? 21.123 -26.367 -15.719 1.00 33.47 303 ASP A O 1
ATOM 2342 N N . GLN A 1 304 ? 21.483 -24.774 -14.216 1.00 33.44 304 GLN A N 1
ATOM 2343 C CA . GLN A 1 304 ? 21.358 -23.698 -15.205 1.00 33.44 304 GLN A CA 1
ATOM 2344 C C . GLN A 1 304 ? 22.742 -23.161 -15.561 1.00 33.44 304 GLN A C 1
ATOM 2346 O O . GLN A 1 304 ? 23.196 -22.132 -15.067 1.00 33.44 304 GLN A O 1
ATOM 2351 N N . THR A 1 305 ? 23.418 -23.853 -16.480 1.00 33.09 305 THR A N 1
ATOM 2352 C CA . THR A 1 305 ? 24.336 -23.157 -17.389 1.00 33.09 305 THR A CA 1
ATOM 2353 C C . THR A 1 305 ? 23.463 -22.175 -18.170 1.00 33.09 305 THR A C 1
ATOM 2355 O O . THR A 1 305 ? 22.792 -22.570 -19.122 1.00 33.09 305 THR A O 1
ATOM 2358 N N . TYR A 1 306 ? 23.361 -20.942 -17.664 1.00 42.31 306 TYR A N 1
ATOM 2359 C CA . TYR A 1 306 ? 22.523 -19.874 -18.199 1.00 42.31 306 TYR A CA 1
ATOM 2360 C C . TYR A 1 306 ? 22.787 -19.739 -19.696 1.00 42.31 306 TYR A C 1
ATOM 2362 O O . TYR A 1 306 ? 23.863 -19.328 -20.128 1.00 42.31 306 TYR A O 1
ATOM 2370 N N . LYS A 1 307 ? 21.810 -20.168 -20.493 1.00 31.75 307 LYS A N 1
ATOM 2371 C CA . LYS A 1 307 ? 21.863 -20.082 -21.944 1.00 31.75 307 LYS A CA 1
ATOM 2372 C C . LYS A 1 307 ? 21.506 -18.644 -22.300 1.00 31.75 307 LYS A C 1
ATOM 2374 O O . LYS A 1 307 ? 20.332 -18.328 -22.468 1.00 31.75 307 LYS A O 1
ATOM 2379 N N . GLU A 1 308 ? 22.518 -17.784 -22.345 1.00 36.97 308 GLU A N 1
ATOM 2380 C CA . GLU A 1 308 ? 22.444 -16.460 -22.962 1.00 36.97 308 GLU A CA 1
ATOM 2381 C C . GLU A 1 308 ? 21.849 -16.652 -24.365 1.00 36.97 308 GLU A C 1
ATOM 2383 O O . GLU A 1 308 ? 22.493 -17.183 -25.275 1.00 36.97 308 GLU A O 1
ATOM 2388 N N . THR A 1 309 ? 20.550 -16.385 -24.504 1.00 39.81 309 THR A N 1
ATOM 2389 C CA . THR A 1 309 ? 19.828 -16.642 -25.749 1.00 39.81 309 THR A CA 1
ATOM 2390 C C . THR A 1 309 ? 19.919 -15.375 -26.571 1.00 39.81 309 THR A C 1
ATOM 2392 O O . THR A 1 309 ? 19.044 -14.521 -26.530 1.00 39.81 309 THR A O 1
ATOM 2395 N N . VAL A 1 310 ? 21.026 -15.242 -27.295 1.00 48.53 310 VAL A N 1
ATOM 2396 C CA . VAL A 1 310 ? 21.221 -14.139 -28.234 1.00 48.53 310 VAL A CA 1
ATOM 2397 C C . VAL A 1 310 ? 20.295 -14.363 -29.426 1.00 48.53 310 VAL A C 1
ATOM 2399 O O . VAL A 1 310 ? 20.513 -15.260 -30.248 1.00 48.53 310 VAL A O 1
ATOM 2402 N N . HIS A 1 311 ? 19.249 -13.551 -29.533 1.00 44.06 311 HIS A N 1
ATOM 2403 C CA . HIS A 1 311 ? 18.409 -13.518 -30.720 1.00 44.06 311 HIS A CA 1
ATOM 2404 C C . HIS A 1 311 ? 19.141 -12.738 -31.816 1.00 44.06 311 HIS A C 1
ATOM 2406 O O . HIS A 1 311 ? 19.163 -11.509 -31.839 1.00 44.06 311 HIS A O 1
ATOM 2412 N N . ILE A 1 312 ? 19.788 -13.469 -32.728 1.00 52.09 312 ILE A N 1
ATOM 2413 C CA . ILE A 1 312 ? 20.473 -12.876 -33.879 1.00 52.09 312 ILE A CA 1
ATOM 2414 C C . ILE A 1 312 ? 19.443 -12.623 -34.979 1.00 52.09 312 ILE A C 1
ATOM 2416 O O . ILE A 1 312 ? 18.963 -13.557 -35.624 1.00 52.09 312 ILE A O 1
ATOM 2420 N N . ILE A 1 313 ? 19.121 -11.353 -35.216 1.00 56.53 313 ILE A N 1
ATOM 2421 C CA . ILE A 1 313 ? 18.265 -10.934 -36.329 1.00 56.53 313 ILE A CA 1
ATOM 2422 C C . ILE A 1 313 ? 19.182 -10.500 -37.473 1.00 56.53 313 ILE A C 1
ATOM 2424 O O . ILE A 1 313 ? 19.735 -9.398 -37.460 1.00 56.53 313 ILE A O 1
ATOM 2428 N N . VAL A 1 314 ? 19.357 -11.381 -38.462 1.00 52.97 314 VAL A N 1
ATOM 2429 C CA . VAL A 1 314 ? 20.136 -11.079 -39.671 1.00 52.97 314 VAL A CA 1
ATOM 2430 C C . VAL A 1 314 ? 19.258 -10.299 -40.642 1.00 52.97 314 VAL A C 1
ATOM 2432 O O . VAL A 1 314 ? 18.222 -10.790 -41.084 1.00 52.97 314 VAL A O 1
ATOM 2435 N N . THR A 1 315 ? 19.663 -9.074 -40.970 1.00 53.00 315 THR A N 1
ATOM 2436 C CA . THR A 1 315 ? 19.002 -8.259 -42.001 1.00 53.00 315 THR A CA 1
ATOM 2437 C C . THR A 1 315 ? 19.796 -8.327 -43.301 1.00 53.00 315 THR A C 1
ATOM 2439 O O . THR A 1 315 ? 20.991 -8.023 -43.317 1.00 53.00 315 THR A O 1
ATOM 2442 N N . ASP A 1 316 ? 19.135 -8.733 -44.388 1.00 45.50 316 ASP A N 1
ATOM 2443 C CA . ASP A 1 316 ? 19.746 -8.775 -45.716 1.00 45.50 316 ASP A CA 1
ATOM 2444 C C . ASP A 1 316 ? 19.990 -7.365 -46.258 1.00 45.50 316 ASP A C 1
ATOM 2446 O O . ASP A 1 316 ? 19.153 -6.460 -46.156 1.00 45.50 316 ASP A O 1
ATOM 2450 N N . VAL A 1 317 ? 21.152 -7.186 -46.882 1.00 45.88 317 VAL A N 1
ATOM 2451 C CA . VAL A 1 317 ? 21.453 -6.010 -47.693 1.00 45.88 317 VAL A CA 1
ATOM 2452 C C . VAL A 1 317 ? 20.592 -6.119 -48.948 1.00 45.88 317 VAL A C 1
ATOM 2454 O O . VAL A 1 317 ? 20.957 -6.822 -49.886 1.00 45.88 317 VAL A O 1
ATOM 2457 N N . ASN A 1 318 ? 19.427 -5.464 -48.966 1.00 40.59 318 ASN A N 1
ATOM 2458 C CA . ASN A 1 318 ? 18.621 -5.359 -50.182 1.00 40.59 318 ASN A CA 1
ATOM 2459 C C . ASN A 1 318 ? 19.498 -4.804 -51.310 1.00 40.59 318 ASN A C 1
ATOM 2461 O O . ASN A 1 318 ? 19.883 -3.632 -51.303 1.00 40.59 318 ASN A O 1
ATOM 2465 N N . GLY A 1 319 ? 19.815 -5.673 -52.269 1.00 40.22 319 GLY A N 1
ATOM 2466 C CA . GLY A 1 319 ? 20.555 -5.339 -53.469 1.00 40.22 319 GLY A CA 1
ATOM 2467 C C . GLY A 1 319 ? 19.815 -4.273 -54.265 1.00 40.22 319 GLY A C 1
ATOM 2468 O O . GLY A 1 319 ? 18.767 -4.525 -54.851 1.00 40.22 319 GLY A O 1
ATOM 2469 N N . HIS A 1 320 ? 20.383 -3.072 -54.320 1.00 37.91 320 HIS A N 1
ATOM 2470 C CA . HIS A 1 320 ? 20.161 -2.177 -55.446 1.00 37.91 320 HIS A CA 1
ATOM 2471 C C . HIS A 1 320 ? 21.086 -2.611 -56.579 1.00 37.91 320 HIS A C 1
ATOM 2473 O O . HIS A 1 320 ? 22.247 -2.214 -56.639 1.00 37.91 320 HIS A O 1
ATOM 2479 N N . SER A 1 321 ? 20.570 -3.460 -57.462 1.00 37.81 321 SER A N 1
ATOM 2480 C CA . SER A 1 321 ? 21.048 -3.611 -58.837 1.00 37.81 321 SER A CA 1
ATOM 2481 C C . SER A 1 321 ? 19.975 -4.321 -59.655 1.00 37.81 321 SER A C 1
ATOM 2483 O O . SER A 1 321 ? 19.877 -5.541 -59.577 1.00 37.81 321 SER A O 1
ATOM 2485 N N . GLN A 1 322 ? 19.173 -3.557 -60.403 1.00 31.66 322 GLN A N 1
ATOM 2486 C CA . GLN A 1 322 ? 18.978 -3.706 -61.857 1.00 31.66 322 GLN A CA 1
ATOM 2487 C C . GLN A 1 322 ? 17.756 -2.904 -62.335 1.00 31.66 322 GLN A C 1
ATOM 2489 O O . GLN A 1 322 ? 16.621 -3.300 -62.120 1.00 31.66 322 GLN A O 1
ATOM 2494 N N . ASP A 1 323 ? 18.055 -1.765 -62.953 1.00 35.31 323 ASP A N 1
ATOM 2495 C CA . ASP A 1 323 ? 17.491 -1.232 -64.202 1.00 35.31 323 ASP A CA 1
ATOM 2496 C C . ASP A 1 323 ? 18.632 -0.303 -64.674 1.00 35.31 323 ASP A C 1
ATOM 2498 O O . ASP A 1 323 ? 18.896 0.718 -64.039 1.00 35.31 323 ASP A O 1
ATOM 2502 N N . ILE A 1 324 ? 19.536 -0.698 -65.575 1.00 31.70 324 ILE A N 1
ATOM 2503 C CA . ILE A 1 324 ? 19.394 -1.023 -67.005 1.00 31.70 324 ILE A CA 1
ATOM 2504 C C . ILE A 1 324 ? 20.502 -2.007 -67.408 1.00 31.70 324 ILE A C 1
ATOM 2506 O O . ILE A 1 324 ? 21.636 -1.841 -66.898 1.00 31.70 324 ILE A O 1
#

Organism: Aspergillus nanangensis (NCBI:txid2582783)

pLDDT: mean 73.79, std 21.59, range [31.66, 97.06]